Protein AF-A0A7S3B4N7-F1 (afdb_monomer_lite)

Sequence (308 aa):
APQHGPLVTQRASPYLRLAHEGPRATSALRRLFRPLLAPPCVPDPRRLRQVPYVTRGDGLMYVLDHHHTLAALELSGWEDVEVTFELVYEFDEGVLDTSNNDLFYGFLSGKGWTYLLDEQYQPISWRELPTGFDLRLYRNDLYRSMGGFCRKYGVLERGTTLEDRLFFEFRWGYLFWLNRNGPDSESENLWTDMRHYRTWCHMTSCLDEIIHNEFDVYKFKPNEVCAVAENFDIDEQVEFGKEVVRPCYRAACWALRDLCENYQAKQPVPLGKMSKLFPGTSVLPGRVLTAPPPKWQGKGSHTTEADV

pLDDT: mean 73.03, std 24.17, range [23.41, 96.56]

Structure (mmCIF, N/CA/C/O backbone):
data_AF-A0A7S3B4N7-F1
#
_entry.id   AF-A0A7S3B4N7-F1
#
loop_
_atom_site.group_PDB
_atom_site.id
_atom_site.type_symbol
_atom_site.label_atom_id
_atom_site.label_alt_id
_atom_site.label_comp_id
_atom_site.label_asym_id
_atom_site.label_entity_id
_atom_site.label_seq_id
_atom_site.pdbx_PDB_ins_code
_atom_site.Cartn_x
_atom_site.Cartn_y
_atom_site.Cartn_z
_atom_site.occupancy
_atom_site.B_iso_or_equiv
_atom_site.auth_seq_id
_atom_site.auth_comp_id
_atom_site.auth_asym_id
_atom_site.auth_atom_id
_atom_site.pdbx_PDB_model_num
ATOM 1 N N . ALA A 1 1 ? 6.401 -15.079 29.952 1.00 27.92 1 ALA A N 1
ATOM 2 C CA . ALA A 1 1 ? 5.704 -15.933 28.970 1.00 27.92 1 ALA A CA 1
ATOM 3 C C . ALA A 1 1 ? 4.568 -15.107 28.389 1.00 27.92 1 ALA A C 1
ATOM 5 O O . ALA A 1 1 ? 3.820 -14.569 29.199 1.00 27.92 1 ALA A O 1
ATOM 6 N N . PRO A 1 2 ? 4.474 -14.893 27.066 1.00 31.73 2 PRO A N 1
ATOM 7 C CA . PRO A 1 2 ? 3.365 -14.124 26.524 1.00 31.73 2 PRO A CA 1
ATOM 8 C C . PRO A 1 2 ? 2.101 -14.983 26.614 1.00 31.73 2 PRO A C 1
ATOM 10 O O . PRO A 1 2 ? 2.106 -16.152 26.231 1.00 31.73 2 PRO A O 1
ATOM 13 N N . GLN A 1 3 ? 1.056 -14.426 27.217 1.00 26.16 3 GLN A N 1
ATOM 14 C CA . GLN A 1 3 ? -0.256 -15.054 27.297 1.00 26.16 3 GLN A CA 1
ATOM 15 C C . GLN A 1 3 ? -0.944 -14.845 25.947 1.00 26.16 3 GLN A C 1
ATOM 17 O O . GLN A 1 3 ? -1.165 -13.711 25.536 1.00 26.16 3 GLN A O 1
ATOM 22 N N . HIS A 1 4 ? -1.219 -15.935 25.234 1.00 33.06 4 HIS A N 1
ATOM 23 C CA . HIS A 1 4 ? -2.024 -15.896 24.019 1.00 33.06 4 HIS A CA 1
ATOM 24 C C . HIS A 1 4 ? -3.466 -15.538 24.402 1.00 33.06 4 HIS A C 1
ATOM 26 O O . HIS A 1 4 ? -4.091 -16.258 25.182 1.00 33.06 4 HIS A O 1
ATOM 32 N N . GLY A 1 5 ? -3.960 -14.407 23.892 1.00 33.75 5 GLY A N 1
ATOM 33 C CA . GLY A 1 5 ? -5.354 -13.989 24.037 1.00 33.75 5 GLY A CA 1
ATOM 34 C C . GLY A 1 5 ? -6.325 -14.920 23.294 1.00 33.75 5 GLY A C 1
ATOM 35 O O . GLY A 1 5 ? -5.895 -15.762 22.499 1.00 33.75 5 GLY A O 1
ATOM 36 N N . PRO A 1 6 ? -7.638 -14.814 23.564 1.00 33.78 6 PRO A N 1
ATOM 37 C CA . PRO A 1 6 ? -8.639 -15.695 22.976 1.00 33.78 6 PRO A CA 1
ATOM 38 C C . PRO A 1 6 ? -8.765 -15.471 21.462 1.00 33.78 6 PRO A C 1
ATOM 40 O O . PRO A 1 6 ? -8.897 -14.345 20.991 1.00 33.78 6 PRO A O 1
ATOM 43 N N . LEU A 1 7 ? -8.762 -16.569 20.704 1.00 36.66 7 LEU A N 1
ATOM 44 C CA . LEU A 1 7 ? -9.080 -16.581 19.277 1.00 36.66 7 LEU A CA 1
ATOM 45 C C . LEU A 1 7 ? -10.580 -16.344 19.102 1.00 36.66 7 LEU A C 1
ATOM 47 O O . LEU A 1 7 ? -11.393 -17.172 19.518 1.00 36.66 7 LEU A O 1
ATOM 51 N N . VAL A 1 8 ? -10.950 -15.230 18.474 1.00 38.53 8 VAL A N 1
ATOM 52 C CA . VAL A 1 8 ? -12.343 -14.937 18.131 1.00 38.53 8 VAL A CA 1
ATOM 53 C C . VAL A 1 8 ? -12.572 -15.332 16.675 1.00 38.53 8 VAL A C 1
ATOM 55 O O . VAL A 1 8 ? -11.932 -14.816 15.761 1.00 38.53 8 VAL A O 1
ATOM 58 N N . THR A 1 9 ? -13.483 -16.280 16.462 1.00 35.06 9 THR A N 1
ATOM 59 C CA . THR A 1 9 ? -13.951 -16.673 15.126 1.00 35.06 9 THR A CA 1
ATOM 60 C C . THR A 1 9 ? -15.283 -15.972 14.890 1.00 35.06 9 THR A C 1
ATOM 62 O O . THR A 1 9 ? -16.249 -16.248 15.601 1.00 35.06 9 THR A O 1
ATOM 65 N N . GLN A 1 10 ? -15.343 -15.044 13.938 1.00 36.88 10 GLN A N 1
ATOM 66 C CA . GLN A 1 10 ? -16.600 -14.432 13.503 1.00 36.88 10 GLN A CA 1
ATOM 67 C C . GLN A 1 10 ? -16.935 -14.905 12.090 1.00 36.88 10 GLN A C 1
ATOM 69 O O . GLN A 1 10 ? -16.071 -14.956 11.219 1.00 36.88 10 GLN A O 1
ATOM 74 N N . ARG A 1 11 ? -18.207 -15.249 11.870 1.00 30.77 11 ARG A N 1
ATOM 75 C CA . ARG A 1 11 ? -18.776 -15.412 10.528 1.00 30.77 11 ARG A CA 1
ATOM 76 C C . ARG A 1 11 ? -19.128 -14.029 9.982 1.00 30.77 11 ARG A C 1
ATOM 78 O O . ARG A 1 11 ? -19.639 -13.205 10.740 1.00 30.77 11 ARG A O 1
ATOM 85 N N . ALA A 1 12 ? -18.870 -13.788 8.699 1.00 31.02 12 ALA A N 1
ATOM 86 C CA . ALA A 1 12 ? -19.293 -12.561 8.029 1.00 31.02 12 ALA A CA 1
ATOM 87 C C . ALA A 1 12 ? -20.828 -12.377 8.125 1.00 31.02 12 ALA A C 1
ATOM 89 O O . ALA A 1 12 ? -21.588 -13.343 8.199 1.00 31.02 12 ALA A O 1
ATOM 90 N N . SER A 1 13 ? -21.254 -11.117 8.237 1.00 31.09 13 SER A N 1
ATOM 91 C CA . SER A 1 13 ? -22.582 -10.658 8.683 1.00 31.09 13 SER A CA 1
ATOM 92 C C . SER A 1 13 ? -23.742 -10.967 7.699 1.00 31.09 13 SER A C 1
ATOM 94 O O . SER A 1 13 ? -23.499 -11.057 6.501 1.00 31.09 13 SER A O 1
ATOM 96 N N . PRO A 1 14 ? -25.017 -11.078 8.156 1.00 29.58 14 PRO A N 1
ATOM 97 C CA . PRO A 1 14 ? -26.134 -11.669 7.401 1.00 29.58 14 PRO A CA 1
ATOM 98 C C . PRO A 1 14 ? -27.085 -10.669 6.693 1.00 29.58 14 PRO A C 1
ATOM 100 O O . PRO A 1 14 ? -28.302 -10.882 6.673 1.00 29.58 14 PRO A O 1
ATOM 103 N N . TYR A 1 15 ? -26.596 -9.573 6.107 1.00 28.66 15 TYR A N 1
ATOM 104 C CA . TYR A 1 15 ? -27.468 -8.563 5.476 1.00 28.66 15 TYR A CA 1
ATOM 105 C C . TYR A 1 15 ? -27.639 -8.748 3.955 1.00 28.66 15 TYR A C 1
ATOM 107 O O . TYR A 1 15 ? -26.945 -8.109 3.180 1.00 28.66 15 TYR A O 1
ATOM 115 N N . LEU A 1 16 ? -28.599 -9.590 3.542 1.00 27.39 16 LEU A N 1
ATOM 116 C CA . LEU A 1 16 ? -29.816 -9.230 2.772 1.00 27.39 16 LEU A CA 1
ATOM 117 C C . LEU A 1 16 ? -30.489 -10.489 2.173 1.00 27.39 16 LEU A C 1
ATOM 119 O O . LEU A 1 16 ? -30.004 -11.100 1.227 1.00 27.39 16 LEU A O 1
ATOM 123 N N . ARG A 1 17 ? -31.679 -10.838 2.684 1.00 27.64 17 ARG A N 1
ATOM 124 C CA . ARG A 1 17 ? -32.665 -11.690 1.990 1.00 27.64 17 ARG A CA 1
ATOM 125 C C . ARG A 1 17 ? -33.714 -10.796 1.324 1.00 27.64 17 ARG A C 1
ATOM 127 O O . ARG A 1 17 ? -34.226 -9.911 2.001 1.00 27.64 17 ARG A O 1
ATOM 134 N N . LEU A 1 18 ? -34.138 -11.122 0.098 1.00 26.91 18 LEU A N 1
ATOM 135 C CA . LEU A 1 18 ? -35.476 -11.670 -0.218 1.00 26.91 18 LEU A CA 1
ATOM 136 C C . LEU A 1 18 ? -35.732 -11.739 -1.744 1.00 26.91 18 LEU A C 1
ATOM 138 O O . LEU A 1 18 ? -35.793 -10.726 -2.424 1.00 26.91 18 LEU A O 1
ATOM 142 N N . ALA A 1 19 ? -35.901 -12.981 -2.210 1.00 26.95 19 ALA A N 1
ATOM 143 C CA . ALA A 1 19 ? -36.757 -13.513 -3.281 1.00 26.95 19 ALA A CA 1
ATOM 144 C C . ALA A 1 19 ? -37.206 -12.639 -4.477 1.00 26.95 19 ALA A C 1
ATOM 146 O O . ALA A 1 19 ? -38.011 -11.726 -4.320 1.00 26.95 19 ALA A O 1
ATOM 147 N N . HIS A 1 20 ? -36.938 -13.140 -5.694 1.00 23.77 20 HIS A N 1
ATOM 148 C CA . HIS A 1 20 ? -38.026 -13.540 -6.599 1.00 23.77 20 HIS A CA 1
ATOM 149 C C . HIS A 1 20 ? -37.585 -14.612 -7.616 1.00 23.77 20 HIS A C 1
ATOM 151 O O . HIS A 1 20 ? -36.558 -14.489 -8.276 1.00 23.77 20 HIS A O 1
ATOM 157 N N . GLU A 1 21 ? -38.378 -15.682 -7.718 1.00 28.73 21 GLU A N 1
ATOM 158 C CA . GLU A 1 21 ? -38.237 -16.780 -8.681 1.00 28.73 21 GLU A CA 1
ATOM 159 C C . GLU A 1 21 ? -38.738 -16.385 -10.088 1.00 28.73 21 GLU A C 1
ATOM 161 O O . GLU A 1 21 ? -39.775 -15.733 -10.219 1.00 28.73 21 GLU A O 1
ATOM 166 N N . GLY A 1 22 ? -38.048 -16.859 -11.136 1.00 23.41 22 GLY A N 1
ATOM 167 C CA . GLY A 1 22 ? -38.463 -16.820 -12.549 1.00 23.41 22 GLY A CA 1
ATOM 168 C C . GLY A 1 22 ? -37.473 -17.582 -13.463 1.00 23.41 22 GLY A C 1
ATOM 169 O O . GLY A 1 22 ? -36.314 -17.715 -13.086 1.00 23.41 22 GLY A O 1
ATOM 170 N N . PRO A 1 23 ? -37.890 -18.185 -14.600 1.00 31.70 23 PRO A N 1
ATOM 171 C CA . PRO A 1 23 ? -37.451 -19.537 -14.970 1.00 31.70 23 PRO A CA 1
ATOM 172 C C . PRO A 1 23 ? -36.289 -19.679 -15.981 1.00 31.70 23 PRO A C 1
ATOM 174 O O . PRO A 1 23 ? -36.093 -18.883 -16.890 1.00 31.70 23 PRO A O 1
ATOM 177 N N . ARG A 1 24 ? -35.602 -20.822 -15.816 1.00 30.41 24 ARG A N 1
ATOM 178 C CA . ARG A 1 24 ? -34.691 -21.601 -16.691 1.00 30.41 24 ARG A CA 1
ATOM 179 C C . ARG A 1 24 ? -34.652 -21.272 -18.199 1.00 30.41 24 ARG A C 1
ATOM 181 O O . ARG A 1 24 ? -35.675 -21.381 -18.864 1.00 30.41 24 ARG A O 1
ATOM 188 N N . ALA A 1 25 ? -33.433 -21.208 -18.756 1.00 27.91 25 ALA A N 1
ATOM 189 C CA . ALA A 1 25 ? -32.793 -22.211 -19.649 1.00 27.91 25 ALA A CA 1
ATOM 190 C C . ALA A 1 25 ? -31.646 -21.537 -20.444 1.00 27.91 25 ALA A C 1
ATOM 192 O O . ALA A 1 25 ? -31.810 -20.432 -20.934 1.00 27.91 25 ALA A O 1
ATOM 193 N N . THR A 1 26 ? -30.449 -22.108 -20.608 1.00 27.92 26 THR A N 1
ATOM 194 C CA . THR A 1 26 ? -30.162 -23.344 -21.366 1.00 27.92 26 THR A CA 1
ATOM 195 C C . THR A 1 26 ? -28.753 -23.859 -20.989 1.00 27.92 26 THR A C 1
ATOM 197 O O . THR A 1 26 ? -27.729 -23.259 -21.278 1.00 27.92 26 THR A O 1
ATOM 200 N N . SER A 1 27 ? -28.600 -24.866 -20.128 1.00 36.22 27 SER A N 1
ATOM 201 C CA . SER A 1 27 ? -28.502 -26.310 -20.428 1.00 36.22 27 SER A CA 1
ATOM 202 C C . SER A 1 27 ? -27.432 -26.814 -21.424 1.00 36.22 27 SER A C 1
ATOM 204 O O . SER A 1 27 ? -27.420 -28.017 -21.673 1.00 36.22 27 SER A O 1
ATOM 206 N N . ALA A 1 28 ? -26.504 -25.995 -21.936 1.00 28.30 28 ALA A N 1
ATOM 207 C CA . ALA A 1 28 ? -25.470 -26.488 -22.872 1.00 28.30 28 ALA A CA 1
ATOM 208 C C . ALA A 1 28 ? -24.061 -26.696 -22.266 1.00 28.30 28 ALA A C 1
ATOM 210 O O . ALA A 1 28 ? -23.319 -27.548 -22.746 1.00 28.30 28 ALA A O 1
ATOM 211 N N . LEU A 1 29 ? -23.693 -26.012 -21.176 1.00 31.47 29 LEU A N 1
ATOM 212 C CA . LEU A 1 29 ? -22.304 -26.024 -20.668 1.00 31.47 29 LEU A CA 1
ATOM 213 C C . LEU A 1 29 ? -22.028 -26.991 -19.501 1.00 31.47 29 LEU A C 1
ATOM 215 O O . LEU A 1 29 ? -20.877 -27.302 -19.205 1.00 31.47 29 LEU A O 1
ATOM 219 N N . ARG A 1 30 ? -23.062 -27.573 -18.877 1.00 31.23 30 ARG A N 1
ATOM 220 C CA . ARG A 1 30 ? -22.900 -28.470 -17.710 1.00 31.23 30 ARG A CA 1
ATOM 221 C C . ARG A 1 30 ? -22.368 -29.878 -18.023 1.00 31.23 30 ARG A C 1
ATOM 223 O O . ARG A 1 30 ? -22.205 -30.671 -17.101 1.00 31.23 30 ARG A O 1
ATOM 230 N N . ARG A 1 31 ? -22.105 -30.226 -19.290 1.00 30.89 31 ARG A N 1
ATOM 231 C CA . ARG A 1 31 ? -21.620 -31.570 -19.681 1.00 30.89 31 ARG A CA 1
ATOM 232 C C . ARG A 1 31 ? -20.141 -31.654 -20.068 1.00 30.89 31 ARG A C 1
ATOM 234 O O . ARG A 1 31 ? -19.677 -32.767 -20.288 1.00 30.89 31 ARG A O 1
ATOM 241 N N . LEU A 1 32 ? -19.397 -30.545 -20.103 1.00 32.91 32 LEU A N 1
ATOM 242 C CA . LEU A 1 32 ? -17.984 -30.557 -20.520 1.00 32.91 32 LEU A CA 1
ATOM 243 C C . LEU A 1 32 ? -16.962 -30.462 -19.380 1.00 32.91 32 LEU A C 1
ATOM 245 O O . LEU A 1 32 ? -15.785 -30.709 -19.613 1.00 32.91 32 LEU A O 1
ATOM 249 N N . PHE A 1 33 ? -17.391 -30.226 -18.140 1.00 32.47 33 PHE A N 1
ATOM 250 C CA . PHE A 1 33 ? -16.485 -30.177 -16.993 1.00 32.47 33 PHE A CA 1
ATOM 251 C C . PHE A 1 33 ? -16.977 -31.092 -15.880 1.00 32.47 33 PHE A C 1
ATOM 253 O O . PHE A 1 33 ? -17.734 -30.702 -14.996 1.00 32.47 33 PHE A O 1
ATOM 260 N N . ARG A 1 34 ? -16.526 -32.345 -15.932 1.00 30.92 34 ARG A N 1
ATOM 261 C CA . ARG A 1 34 ? -16.462 -33.209 -14.756 1.00 30.92 34 ARG A CA 1
ATOM 262 C C . ARG A 1 34 ? -15.011 -33.168 -14.269 1.00 30.92 34 ARG A C 1
ATOM 264 O O . ARG A 1 34 ? -14.177 -33.815 -14.901 1.00 30.92 34 ARG A O 1
ATOM 271 N N . PRO A 1 35 ? -14.664 -32.432 -13.201 1.00 34.53 35 PRO A N 1
ATOM 272 C CA . PRO A 1 35 ? -13.358 -32.597 -12.593 1.00 34.53 35 PRO A CA 1
ATOM 273 C C . PRO A 1 35 ? -13.334 -33.946 -11.880 1.00 34.53 35 PRO A C 1
ATOM 275 O O . PRO A 1 35 ? -14.263 -34.311 -11.154 1.00 34.53 35 PRO A O 1
ATOM 278 N N . LEU A 1 36 ? -12.259 -34.690 -12.114 1.00 32.88 36 LEU A N 1
ATOM 279 C CA . LEU A 1 36 ? -11.810 -35.761 -11.239 1.00 32.88 36 LEU A CA 1
ATOM 280 C C . LEU A 1 36 ? -11.812 -35.231 -9.800 1.00 32.88 36 LEU A C 1
ATOM 282 O O . LEU A 1 36 ? -11.152 -34.238 -9.503 1.00 32.88 36 LEU A O 1
ATOM 286 N N . LEU A 1 37 ? -12.587 -35.882 -8.934 1.00 33.00 37 LEU A N 1
ATOM 287 C CA . LEU A 1 37 ? -12.605 -35.642 -7.497 1.00 33.00 37 LEU A CA 1
ATOM 288 C C . LEU A 1 37 ? -11.207 -35.933 -6.936 1.00 33.00 37 LEU A C 1
ATOM 290 O O . LEU A 1 37 ? -10.891 -37.072 -6.597 1.00 33.00 37 LEU A O 1
ATOM 294 N N . ALA A 1 38 ? -10.366 -34.907 -6.841 1.00 32.84 38 ALA A N 1
ATOM 295 C CA . ALA A 1 38 ? -9.361 -34.871 -5.794 1.00 32.84 38 ALA A CA 1
ATOM 296 C C . ALA A 1 38 ? -10.108 -34.668 -4.463 1.00 32.84 38 ALA A C 1
ATOM 298 O O . ALA A 1 38 ? -11.059 -33.880 -4.426 1.00 32.84 38 ALA A O 1
ATOM 299 N N . PRO A 1 39 ? -9.744 -35.375 -3.379 1.00 31.00 39 PRO A N 1
ATOM 300 C CA . PRO A 1 39 ? -10.330 -35.103 -2.073 1.00 31.00 39 PRO A CA 1
ATOM 301 C C . PRO A 1 39 ? -10.098 -33.626 -1.711 1.00 31.00 39 PRO A C 1
ATOM 303 O O . PRO A 1 39 ? -9.069 -33.070 -2.110 1.00 31.00 39 PRO A O 1
ATOM 306 N N . PRO A 1 40 ? -11.025 -32.981 -0.976 1.00 35.91 40 PRO A N 1
ATOM 307 C CA . PRO A 1 40 ? -10.825 -31.614 -0.526 1.00 35.91 40 PRO A CA 1
ATOM 308 C C . PRO A 1 40 ? -9.517 -31.577 0.258 1.00 35.91 40 PRO A C 1
ATOM 310 O O . PRO A 1 40 ? -9.357 -32.262 1.270 1.00 35.91 40 PRO A O 1
ATOM 313 N N . CYS A 1 41 ? -8.552 -30.820 -0.256 1.00 33.12 41 CYS A N 1
ATOM 314 C CA . CYS A 1 41 ? -7.373 -30.456 0.501 1.00 33.12 41 CYS A CA 1
ATOM 315 C C . CYS A 1 41 ? -7.891 -29.618 1.670 1.00 33.12 41 CYS A C 1
ATOM 317 O O . CYS A 1 41 ? -8.197 -28.445 1.487 1.00 33.12 41 CYS A O 1
ATOM 319 N N . VAL A 1 42 ? -8.092 -30.243 2.833 1.00 37.19 42 VAL A N 1
ATOM 320 C CA . VAL A 1 42 ? -8.367 -29.523 4.077 1.00 37.19 42 VAL A CA 1
ATOM 321 C C . VAL A 1 42 ? -7.156 -28.614 4.284 1.00 37.19 42 VAL A C 1
ATOM 323 O O . VAL A 1 42 ? -6.051 -29.141 4.456 1.00 37.19 42 VAL A O 1
ATOM 326 N N . PRO A 1 43 ? -7.298 -27.280 4.192 1.00 39.66 43 PRO A N 1
ATOM 327 C CA . PRO A 1 43 ? -6.175 -26.389 4.420 1.00 39.66 43 PRO A CA 1
ATOM 328 C C . PRO A 1 43 ? -5.665 -26.639 5.840 1.00 39.66 43 PRO A C 1
ATOM 330 O O . PRO A 1 43 ? -6.460 -26.648 6.777 1.00 39.66 43 PRO A O 1
ATOM 333 N N . ASP A 1 44 ? -4.362 -26.875 6.014 1.00 35.12 44 ASP A N 1
ATOM 334 C CA . ASP A 1 44 ? -3.757 -26.927 7.348 1.00 35.12 44 ASP A CA 1
ATOM 335 C C . ASP A 1 44 ? -4.071 -25.598 8.063 1.00 35.12 44 ASP A C 1
ATOM 337 O O . ASP A 1 44 ? -3.601 -24.546 7.607 1.00 35.12 44 ASP A O 1
ATOM 341 N N . PRO A 1 45 ? -4.845 -25.603 9.166 1.00 40.06 45 PRO A N 1
ATOM 342 C CA . PRO A 1 45 ? -5.249 -24.380 9.860 1.00 40.06 45 PRO A CA 1
ATOM 343 C C . PRO A 1 45 ? -4.054 -23.586 10.415 1.00 40.06 45 PRO A C 1
ATOM 345 O O . PRO A 1 45 ? -4.201 -22.433 10.805 1.00 40.06 45 PRO A O 1
ATOM 348 N N . ARG A 1 46 ? -2.837 -24.151 10.397 1.00 38.91 46 ARG A N 1
ATOM 349 C CA . ARG A 1 46 ? -1.594 -23.486 10.819 1.00 38.91 46 ARG A CA 1
ATOM 350 C C . ARG A 1 46 ? -0.978 -22.533 9.784 1.00 38.91 46 ARG A C 1
ATOM 352 O O . ARG A 1 46 ? 0.137 -22.059 10.003 1.00 38.91 46 ARG A O 1
ATOM 359 N N . ARG A 1 47 ? -1.643 -22.246 8.656 1.00 40.69 47 ARG A N 1
ATOM 360 C CA . ARG A 1 47 ? -1.081 -21.376 7.597 1.00 40.69 47 ARG A CA 1
ATOM 361 C C . ARG A 1 47 ? -1.983 -20.278 7.035 1.00 40.69 47 ARG A C 1
ATOM 363 O O . ARG A 1 47 ? -1.531 -19.564 6.137 1.00 40.69 47 ARG A O 1
ATOM 370 N N . LEU A 1 48 ? -3.184 -20.075 7.570 1.00 48.81 48 LEU A N 1
ATOM 371 C CA . LEU A 1 48 ? -3.892 -18.815 7.341 1.00 48.81 48 LEU A CA 1
ATOM 372 C C . LEU A 1 48 ? -3.277 -17.771 8.277 1.00 48.81 48 LEU A C 1
ATOM 374 O O . LEU A 1 48 ? -3.240 -17.963 9.490 1.00 48.81 48 LEU A O 1
ATOM 378 N N . ARG A 1 49 ? -2.703 -16.702 7.712 1.00 64.12 49 ARG A N 1
ATOM 379 C CA . ARG A 1 49 ? -2.231 -15.578 8.529 1.00 64.12 49 ARG A CA 1
ATOM 380 C C . ARG A 1 49 ? -3.462 -14.951 9.168 1.00 64.12 49 ARG A C 1
ATOM 382 O O . ARG A 1 49 ? -4.395 -14.601 8.449 1.00 64.12 49 ARG A O 1
ATOM 389 N N . GLN A 1 50 ? -3.469 -14.881 10.491 1.00 87.88 50 GLN A N 1
ATOM 390 C CA . GLN A 1 50 ? -4.542 -14.244 11.240 1.00 87.88 50 GLN A CA 1
ATOM 391 C C . GLN A 1 50 ? -4.558 -12.754 10.904 1.00 87.88 50 GLN A C 1
ATOM 393 O O . GLN A 1 50 ? -3.508 -12.163 10.649 1.00 87.88 50 GLN A O 1
ATOM 398 N N . VAL A 1 51 ? -5.749 -12.165 10.853 1.00 92.88 51 VAL A N 1
ATOM 399 C CA . VAL A 1 51 ? -5.924 -10.743 10.569 1.00 92.88 51 VAL A CA 1
ATOM 400 C C . VAL A 1 51 ? -5.670 -9.963 11.857 1.00 92.88 51 VAL A C 1
ATOM 402 O O . VAL A 1 51 ? -6.475 -10.070 12.786 1.00 92.88 51 VAL A O 1
ATOM 405 N N . PRO A 1 52 ? -4.573 -9.191 11.949 1.00 95.19 52 PRO A N 1
ATOM 406 C CA . PRO A 1 52 ? -4.269 -8.443 13.154 1.00 95.19 52 PRO A CA 1
ATOM 407 C C . PRO A 1 52 ? -5.224 -7.258 13.288 1.00 95.19 52 PRO A C 1
ATOM 409 O O . PRO A 1 52 ? -5.441 -6.513 12.327 1.00 95.19 52 PRO A O 1
ATOM 412 N N . TYR A 1 53 ? -5.752 -7.049 14.488 1.00 96.06 53 TYR A N 1
ATOM 413 C CA . TYR A 1 53 ? -6.587 -5.896 14.803 1.00 96.06 53 TYR A CA 1
ATOM 414 C C . TYR A 1 53 ? -6.294 -5.341 16.198 1.00 96.06 53 TYR A C 1
ATOM 416 O O . TYR A 1 53 ? -5.713 -6.010 17.054 1.00 96.06 53 TYR A O 1
ATOM 424 N N . VAL A 1 54 ? -6.726 -4.105 16.429 1.00 95.44 54 VAL A N 1
ATOM 425 C CA . VAL A 1 54 ? -6.791 -3.489 17.759 1.00 95.44 54 VAL A CA 1
ATOM 426 C C . VAL A 1 54 ? -8.226 -3.101 18.086 1.00 95.44 54 VAL A C 1
ATOM 428 O O . VAL A 1 54 ? -9.055 -2.944 17.189 1.00 95.44 54 VAL A O 1
ATOM 431 N N . THR A 1 55 ? -8.538 -2.942 19.366 1.00 93.38 55 THR A N 1
ATOM 432 C CA . THR A 1 55 ? -9.855 -2.471 19.819 1.00 93.38 55 THR A CA 1
ATOM 433 C C . THR A 1 55 ? -9.710 -1.523 20.997 1.00 93.38 55 THR A C 1
ATOM 435 O O . THR A 1 55 ? -8.720 -1.582 21.722 1.00 93.38 55 THR A O 1
ATOM 438 N N . ARG A 1 56 ? -10.696 -0.649 21.187 1.00 91.31 56 ARG A N 1
ATOM 439 C CA . ARG A 1 56 ? -10.750 0.314 22.295 1.00 91.31 56 ARG A CA 1
ATOM 440 C C . ARG A 1 56 ? -12.005 0.169 23.156 1.00 91.31 56 ARG A C 1
ATOM 442 O O . ARG A 1 56 ? -12.450 1.142 23.747 1.00 91.31 56 ARG A O 1
ATOM 449 N N . GLY A 1 57 ? -12.611 -1.019 23.159 1.00 85.38 57 GLY A N 1
ATOM 450 C CA . GLY A 1 57 ? -13.797 -1.315 23.970 1.00 85.38 57 GLY A CA 1
ATOM 451 C C . GLY A 1 57 ? -15.126 -0.813 23.392 1.00 85.38 57 GLY A C 1
ATOM 452 O O . GLY A 1 57 ? -16.175 -1.080 23.967 1.00 85.38 57 GLY A O 1
ATOM 453 N N . ASP A 1 58 ? -15.123 -0.166 22.224 1.00 88.50 58 ASP A N 1
ATOM 454 C CA . ASP A 1 58 ? -16.330 0.333 21.543 1.00 88.50 58 ASP A CA 1
ATOM 455 C C . ASP A 1 58 ? -17.047 -0.726 20.685 1.00 88.50 58 ASP A C 1
ATOM 457 O O . ASP A 1 58 ? -17.980 -0.419 19.944 1.00 88.50 58 ASP A O 1
ATOM 461 N N . GLY A 1 59 ? -16.612 -1.985 20.774 1.00 88.44 59 GLY A N 1
ATOM 462 C CA . GLY A 1 59 ? -17.149 -3.094 19.987 1.00 88.44 59 GLY A CA 1
ATOM 463 C C . GLY A 1 59 ? -16.681 -3.116 18.529 1.00 88.44 59 GLY A C 1
ATOM 464 O O . GLY A 1 59 ? -17.127 -3.982 17.776 1.00 88.44 59 GLY A O 1
ATOM 465 N N . LEU A 1 60 ? -15.780 -2.212 18.124 1.00 91.62 60 LEU A N 1
ATOM 466 C CA . LEU A 1 60 ? -15.200 -2.189 16.783 1.00 91.62 60 LEU A CA 1
ATOM 467 C C . LEU A 1 60 ? -13.824 -2.867 16.746 1.00 91.62 60 LEU A C 1
ATOM 469 O O . LEU A 1 60 ? -13.058 -2.866 17.718 1.00 91.62 60 LEU A O 1
ATOM 473 N N . MET A 1 61 ? -13.511 -3.442 15.583 1.00 94.06 61 MET A N 1
ATOM 474 C CA . MET A 1 61 ? -12.205 -4.019 15.265 1.00 94.06 61 MET A CA 1
ATOM 475 C C . MET A 1 61 ? -11.486 -3.125 14.256 1.00 94.06 61 MET A C 1
ATOM 477 O O . MET A 1 61 ? -11.936 -2.963 13.123 1.00 94.06 61 MET A O 1
ATOM 481 N N . TYR A 1 62 ? -10.347 -2.572 14.657 1.00 95.31 62 TYR A N 1
ATOM 482 C CA . TYR A 1 62 ? -9.502 -1.735 13.811 1.00 95.31 62 TYR A CA 1
ATOM 483 C C . TYR A 1 62 ? -8.397 -2.595 13.206 1.00 95.31 62 TYR A C 1
ATOM 485 O O . TYR A 1 62 ? -7.418 -2.928 13.875 1.00 95.31 62 TYR A O 1
ATOM 493 N N . VAL A 1 63 ? -8.584 -3.001 11.952 1.00 95.75 63 VAL A N 1
ATOM 494 C CA . VAL A 1 63 ? -7.676 -3.916 11.250 1.00 95.75 63 VAL A CA 1
ATOM 495 C C . VAL A 1 63 ? -6.363 -3.222 10.883 1.00 95.75 63 VAL A C 1
ATOM 497 O O . VAL A 1 63 ? -6.358 -2.088 10.412 1.00 95.75 63 VAL A O 1
ATOM 500 N N . LEU A 1 64 ? -5.241 -3.912 11.110 1.00 94.25 64 LEU A N 1
ATOM 501 C CA . LEU A 1 64 ? -3.893 -3.374 10.890 1.00 94.25 64 LEU A CA 1
ATOM 502 C C . LEU A 1 64 ? -3.253 -3.838 9.572 1.00 94.25 64 LEU A C 1
ATOM 504 O O . LEU A 1 64 ? -2.450 -3.118 8.983 1.00 94.25 64 LEU A O 1
ATOM 508 N N . ASP A 1 65 ? -3.581 -5.042 9.099 1.00 92.75 65 ASP A N 1
ATOM 509 C CA . ASP A 1 65 ? -3.018 -5.637 7.878 1.00 92.75 65 ASP A CA 1
ATOM 510 C C . ASP A 1 65 ? -4.079 -6.493 7.162 1.00 92.75 65 ASP A C 1
ATOM 512 O O . ASP A 1 65 ? -5.167 -6.717 7.678 1.00 92.75 65 ASP A O 1
ATOM 516 N N . HIS A 1 66 ? -3.764 -6.991 5.966 1.00 92.38 66 HIS A N 1
ATOM 517 C CA . HIS A 1 66 ? -4.623 -7.852 5.143 1.00 92.38 66 HIS A CA 1
ATOM 518 C C . HIS A 1 66 ? -5.830 -7.177 4.471 1.00 92.38 66 HIS A C 1
ATOM 520 O O . HIS A 1 66 ? -6.676 -7.873 3.914 1.00 92.38 66 HIS A O 1
ATOM 526 N N . HIS A 1 67 ? -5.848 -5.844 4.373 1.00 92.81 67 HIS A N 1
ATOM 527 C CA . HIS A 1 67 ? -6.892 -5.071 3.679 1.00 92.81 67 HIS A CA 1
ATOM 528 C C . HIS A 1 67 ? -7.217 -5.585 2.263 1.00 92.81 67 HIS A C 1
ATOM 530 O O . HIS A 1 67 ? -8.378 -5.807 1.950 1.00 92.81 67 HIS A O 1
ATOM 536 N N . HIS A 1 68 ? -6.208 -5.868 1.424 1.00 90.62 68 HIS A N 1
ATOM 537 C CA . HIS A 1 68 ? -6.442 -6.421 0.078 1.00 90.62 68 HIS A CA 1
ATOM 538 C C . HIS A 1 68 ? -7.117 -7.798 0.101 1.00 90.62 68 HIS A C 1
ATOM 540 O O . HIS A 1 68 ? -7.895 -8.114 -0.790 1.00 90.62 68 HIS A O 1
ATOM 546 N N . THR A 1 69 ? -6.785 -8.637 1.086 1.00 89.69 69 THR A N 1
ATOM 547 C CA . THR A 1 69 ? -7.367 -9.978 1.210 1.00 89.69 69 THR A CA 1
ATOM 548 C C . THR A 1 69 ? -8.814 -9.882 1.664 1.00 89.69 69 THR A C 1
ATOM 550 O O . THR A 1 69 ? -9.667 -10.523 1.066 1.00 89.69 69 THR A O 1
ATOM 553 N N . LEU A 1 70 ? -9.095 -9.050 2.666 1.00 90.81 70 LEU A N 1
ATOM 554 C CA . LEU A 1 70 ? -10.452 -8.835 3.164 1.00 90.81 70 LEU A CA 1
ATOM 555 C C . LEU A 1 70 ? -11.347 -8.204 2.099 1.00 90.81 70 LEU A C 1
ATOM 557 O O . LEU A 1 70 ? -12.451 -8.680 1.879 1.00 90.81 70 LEU A O 1
ATOM 561 N N . ALA A 1 71 ? -10.840 -7.209 1.372 1.00 88.00 71 ALA A N 1
ATOM 562 C CA . ALA A 1 71 ? -11.599 -6.573 0.306 1.00 88.00 71 ALA A CA 1
ATOM 563 C C . ALA A 1 71 ? -11.848 -7.506 -0.891 1.00 88.00 71 ALA A C 1
ATOM 565 O O . ALA A 1 71 ? -12.906 -7.458 -1.509 1.00 88.00 71 ALA A O 1
ATOM 566 N N . ALA A 1 72 ? -10.906 -8.406 -1.195 1.00 84.75 72 ALA A N 1
ATOM 567 C CA . ALA A 1 72 ? -11.113 -9.439 -2.207 1.00 84.75 72 ALA A CA 1
ATOM 568 C C . ALA A 1 72 ? -12.139 -10.500 -1.773 1.00 84.75 72 ALA A C 1
ATOM 570 O O . ALA A 1 72 ? -12.887 -10.979 -2.619 1.00 84.75 72 ALA A O 1
ATOM 571 N N . LEU A 1 73 ? -12.175 -10.862 -0.485 1.00 85.19 73 LEU A N 1
ATOM 572 C CA . LEU A 1 73 ? -13.179 -11.782 0.064 1.00 85.19 73 LEU A CA 1
ATOM 573 C C . LEU A 1 73 ? -14.579 -11.158 0.061 1.00 85.19 73 LEU A C 1
ATOM 575 O O . LEU A 1 73 ? -15.535 -11.815 -0.333 1.00 85.19 73 LEU A O 1
ATOM 579 N N . GLU A 1 74 ? -14.686 -9.883 0.442 1.00 83.31 74 GLU A N 1
ATOM 580 C CA . GLU A 1 74 ? -15.940 -9.127 0.359 1.00 83.31 74 GLU A CA 1
ATOM 581 C C . GLU A 1 74 ? -16.444 -9.081 -1.093 1.00 83.31 74 GLU A C 1
ATOM 583 O O . GLU A 1 74 ? -17.605 -9.375 -1.367 1.00 83.31 74 GLU A O 1
ATOM 588 N N . LEU A 1 75 ? -15.548 -8.789 -2.047 1.00 81.00 75 LEU A N 1
ATOM 589 C CA . LEU A 1 75 ? -15.881 -8.753 -3.472 1.00 81.00 75 LEU A CA 1
ATOM 590 C C . LEU A 1 75 ? -16.295 -10.122 -4.021 1.00 81.00 75 LEU A C 1
ATOM 592 O O . LEU A 1 75 ? -17.147 -10.188 -4.905 1.00 81.00 75 LEU A O 1
ATOM 596 N N . SER A 1 76 ? -15.685 -11.213 -3.547 1.00 75.56 76 SER A N 1
ATOM 597 C CA . SER A 1 76 ? -15.939 -12.538 -4.114 1.00 75.56 76 SER A CA 1
ATOM 598 C C . SER A 1 76 ? -17.329 -13.085 -3.783 1.00 75.56 76 SER A C 1
ATOM 600 O O . SER A 1 76 ? -17.723 -14.106 -4.348 1.00 75.56 76 SER A O 1
ATOM 602 N N . GLY A 1 77 ? -18.054 -12.456 -2.849 1.00 72.69 77 GLY A N 1
ATOM 603 C CA . GLY A 1 77 ? -19.350 -12.937 -2.369 1.00 72.69 77 GLY A CA 1
ATOM 604 C C . GLY A 1 77 ? -19.269 -14.321 -1.716 1.00 72.69 77 GLY A C 1
ATOM 605 O O . GLY A 1 77 ? -20.267 -15.036 -1.649 1.00 72.69 77 GLY A O 1
ATOM 606 N N . TRP A 1 78 ? -18.074 -14.740 -1.284 1.00 74.62 78 TRP A N 1
ATOM 607 C CA . TRP A 1 78 ? -17.878 -16.035 -0.639 1.00 74.62 78 TRP A CA 1
ATOM 608 C C . TRP A 1 78 ? -18.300 -15.937 0.825 1.00 74.62 78 TRP A C 1
ATOM 610 O O . TRP A 1 78 ? -17.574 -15.409 1.664 1.00 74.62 78 TRP A O 1
ATOM 620 N N . GLU A 1 79 ? -19.482 -16.461 1.134 1.00 69.50 79 GLU A N 1
ATOM 621 C CA . GLU A 1 79 ? -20.041 -16.459 2.492 1.00 69.50 79 GLU A CA 1
ATOM 622 C C . GLU A 1 79 ? -19.491 -17.595 3.378 1.00 69.50 79 GLU A C 1
ATOM 624 O O . GLU A 1 79 ? -19.725 -17.619 4.587 1.00 69.50 79 GLU A O 1
ATOM 629 N N . ASP A 1 80 ? -18.763 -18.553 2.797 1.00 76.56 80 ASP A N 1
ATOM 630 C CA . ASP A 1 80 ? -18.301 -19.787 3.443 1.00 76.56 80 ASP A CA 1
ATOM 631 C C . ASP A 1 80 ? -16.808 -19.784 3.819 1.00 76.56 80 ASP A C 1
ATOM 633 O O . ASP A 1 80 ? -16.244 -20.828 4.156 1.00 76.56 80 ASP A O 1
ATOM 637 N N . VAL A 1 81 ? -16.165 -18.612 3.821 1.00 80.44 81 VAL A N 1
ATOM 638 C CA . VAL A 1 81 ? -14.767 -18.458 4.246 1.00 80.44 81 VAL A CA 1
ATOM 639 C C . VAL A 1 81 ? -14.687 -18.015 5.703 1.00 80.44 81 VAL A C 1
ATOM 641 O O . VAL A 1 81 ? -15.125 -16.928 6.075 1.00 80.44 81 VAL A O 1
ATOM 644 N N . GLU A 1 82 ? -14.056 -18.838 6.537 1.00 83.44 82 GLU A N 1
ATOM 645 C CA . GLU A 1 82 ? -13.723 -18.457 7.909 1.00 83.44 82 GLU A CA 1
ATOM 646 C C . GLU A 1 82 ? -12.454 -17.595 7.938 1.00 83.44 82 GLU A C 1
ATOM 648 O O . GLU A 1 82 ? -11.387 -18.002 7.472 1.00 83.44 82 GLU A O 1
ATOM 653 N N . VAL A 1 83 ? -12.565 -16.401 8.527 1.00 85.62 83 VAL A N 1
ATOM 654 C CA . VAL A 1 83 ? -11.440 -15.492 8.767 1.00 85.62 83 VAL A CA 1
ATOM 655 C C . VAL A 1 83 ? -11.156 -15.449 10.264 1.00 85.62 83 VAL A C 1
ATOM 657 O O . VAL A 1 83 ? -12.038 -15.178 11.078 1.00 85.62 83 VAL A O 1
ATOM 660 N N . THR A 1 84 ? -9.910 -15.721 10.643 1.00 91.12 84 THR A N 1
ATOM 661 C CA . THR A 1 84 ? -9.463 -15.631 12.037 1.00 91.12 84 THR A CA 1
ATOM 662 C C . THR A 1 84 ? -8.830 -14.273 12.298 1.00 91.12 84 THR A C 1
ATOM 664 O O . THR A 1 84 ? -7.916 -13.871 11.577 1.00 91.12 84 THR A O 1
ATOM 667 N N . PHE A 1 85 ? -9.275 -13.606 13.359 1.00 92.25 85 PHE A N 1
ATOM 668 C CA . PHE A 1 85 ? -8.731 -12.330 13.808 1.00 92.25 85 PHE A CA 1
ATOM 669 C C . PHE A 1 85 ? -7.820 -12.524 15.027 1.00 92.25 85 PHE A C 1
ATOM 671 O O . PHE A 1 85 ? -8.108 -13.336 15.907 1.00 92.25 85 PHE A O 1
ATOM 678 N N . GLU A 1 86 ? -6.722 -11.773 15.072 1.00 94.38 86 GLU A N 1
ATOM 679 C CA . GLU A 1 86 ? -5.754 -11.759 16.171 1.00 94.38 86 GLU A CA 1
ATOM 680 C C . GLU A 1 86 ? -5.759 -10.385 16.843 1.00 94.38 86 GLU A C 1
ATOM 682 O O . GLU A 1 86 ? -5.429 -9.374 16.217 1.00 94.38 86 GLU A O 1
ATOM 687 N N . LEU A 1 87 ? -6.125 -10.349 18.125 1.00 93.69 87 LEU A N 1
ATOM 688 C CA . LEU A 1 87 ? -6.059 -9.132 18.925 1.00 93.69 87 LEU A CA 1
ATOM 689 C C . LEU A 1 87 ? -4.595 -8.800 19.224 1.00 93.69 87 LEU A C 1
ATOM 691 O O . LEU A 1 87 ? -3.940 -9.486 20.007 1.00 93.69 87 LEU A O 1
ATOM 695 N N . VAL A 1 88 ? -4.098 -7.725 18.620 1.00 94.12 88 VAL A N 1
ATOM 696 C CA . VAL A 1 88 ? -2.737 -7.219 18.840 1.00 94.12 88 VAL A CA 1
ATOM 697 C C . VAL A 1 88 ? -2.669 -6.373 20.104 1.00 94.12 88 VAL A C 1
ATOM 699 O O . VAL A 1 88 ? -1.700 -6.452 20.860 1.00 94.12 88 VAL A O 1
ATOM 702 N N . TYR A 1 89 ? -3.677 -5.527 20.313 1.00 92.00 89 TYR A N 1
ATOM 703 C CA . TYR A 1 89 ? -3.711 -4.598 21.433 1.00 92.00 89 TYR A CA 1
ATOM 704 C C . TYR A 1 89 ? -5.145 -4.184 21.766 1.00 92.00 89 TYR A C 1
ATOM 706 O O . TYR A 1 89 ? -5.922 -3.829 20.876 1.00 92.00 89 TYR A O 1
ATOM 714 N N . GLU A 1 90 ? -5.469 -4.193 23.054 1.00 91.31 90 GLU A N 1
ATOM 715 C CA . GLU A 1 90 ? -6.708 -3.650 23.604 1.00 91.31 90 GLU A CA 1
ATOM 716 C C . GLU A 1 90 ? -6.377 -2.371 24.369 1.00 91.31 90 GLU A C 1
ATOM 718 O O . GLU A 1 90 ? -5.525 -2.364 25.261 1.00 91.31 90 GLU A O 1
ATOM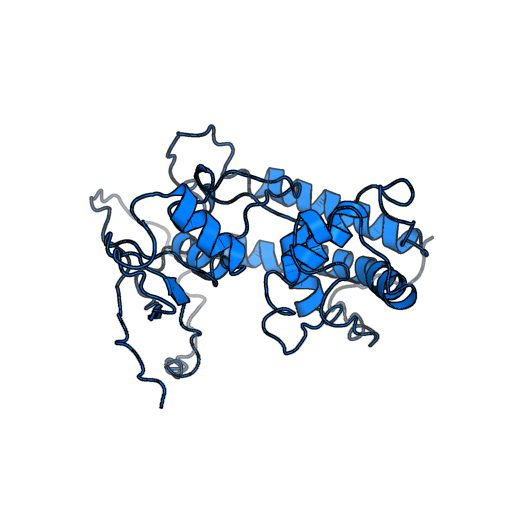 723 N N . PHE A 1 91 ? -7.008 -1.269 23.976 1.00 87.75 91 PHE A N 1
ATOM 724 C CA . PHE A 1 91 ? -6.844 0.001 24.658 1.00 87.75 91 PHE A CA 1
ATOM 725 C C . PHE A 1 91 ? -7.771 0.069 25.867 1.00 87.75 91 PHE A C 1
ATOM 727 O O . PHE A 1 91 ? -8.987 -0.011 25.722 1.00 87.75 91 PHE A O 1
ATOM 734 N N . ASP A 1 92 ? -7.174 0.276 27.037 1.00 77.75 92 ASP A N 1
ATOM 735 C CA . ASP A 1 92 ? -7.878 0.614 28.270 1.00 77.75 92 ASP A CA 1
ATOM 736 C C . ASP A 1 92 ? -8.123 2.134 28.323 1.00 77.75 92 ASP A C 1
ATOM 738 O O . ASP A 1 92 ? -7.194 2.928 28.117 1.00 77.75 92 ASP A O 1
ATOM 742 N N . GLU A 1 93 ? -9.362 2.530 28.625 1.00 66.06 93 GLU A N 1
ATOM 743 C CA . GLU A 1 93 ? -9.791 3.924 28.812 1.00 66.06 93 GLU A CA 1
ATOM 744 C C . GLU A 1 93 ? -8.962 4.660 29.885 1.00 66.06 93 GLU A C 1
ATOM 746 O O . GLU A 1 93 ? -8.870 5.888 29.870 1.00 66.06 93 GLU A O 1
ATOM 751 N N . GLY A 1 94 ? -8.311 3.933 30.803 1.00 66.25 94 GLY A N 1
ATOM 752 C CA . GLY A 1 94 ? -7.483 4.514 31.863 1.00 66.25 94 GLY A CA 1
ATOM 753 C C . GLY A 1 94 ? -6.110 5.053 31.430 1.00 66.25 94 GLY A C 1
ATOM 754 O O . GLY A 1 94 ? -5.483 5.779 32.203 1.00 66.25 94 GLY A O 1
ATOM 755 N N . VAL A 1 95 ? -5.610 4.708 30.234 1.00 67.75 95 VAL A N 1
ATOM 756 C CA . VAL A 1 95 ? -4.230 5.037 29.793 1.00 67.75 95 VAL A CA 1
ATOM 757 C C . VAL A 1 95 ? -4.196 6.098 28.695 1.00 67.75 95 VAL A C 1
ATOM 759 O O . VAL A 1 95 ? -3.307 6.951 28.664 1.00 67.75 95 VAL A O 1
ATOM 762 N N . LEU A 1 96 ? -5.156 6.046 27.783 1.00 72.88 96 LEU A N 1
ATOM 763 C CA . LEU A 1 96 ? -5.343 6.999 26.702 1.00 72.88 96 LEU A CA 1
ATOM 764 C C . LEU A 1 96 ? -6.839 7.281 26.652 1.00 72.88 96 LEU A C 1
ATOM 766 O O . LEU A 1 96 ? -7.616 6.331 26.668 1.00 72.88 96 LEU A O 1
ATOM 770 N N . ASP A 1 97 ? -7.237 8.551 26.560 1.00 80.19 97 ASP A N 1
ATOM 771 C CA . ASP A 1 97 ? -8.629 8.897 26.267 1.00 80.19 97 ASP A CA 1
ATOM 772 C C . ASP A 1 97 ? -8.952 8.449 24.835 1.00 80.19 97 ASP A C 1
ATOM 774 O O . ASP A 1 97 ? -8.833 9.200 23.866 1.00 80.19 97 ASP A O 1
ATOM 778 N N . THR A 1 98 ? -9.283 7.170 24.695 1.00 78.75 98 THR A N 1
ATOM 779 C CA . THR A 1 98 ? -9.593 6.520 23.425 1.00 78.75 98 THR A CA 1
ATOM 780 C C . THR A 1 98 ? -10.972 6.900 22.916 1.00 78.75 98 THR A C 1
ATOM 782 O O . THR A 1 98 ? -11.239 6.692 21.731 1.00 78.75 98 THR A O 1
ATOM 785 N N . SER A 1 99 ? -11.811 7.522 23.754 1.00 81.75 99 SER A N 1
ATOM 786 C CA . SER A 1 99 ? -13.046 8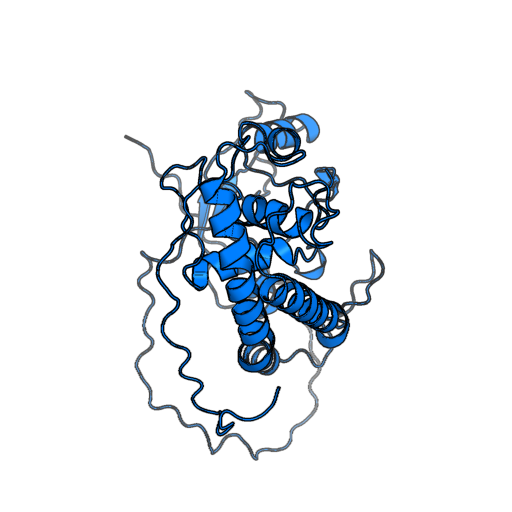.178 23.320 1.00 81.75 99 SER A CA 1
ATOM 787 C C . SER A 1 99 ? -12.747 9.381 22.416 1.00 81.75 99 SER A C 1
ATOM 789 O O . SER A 1 99 ? -13.503 9.686 21.488 1.00 81.75 99 SER A O 1
ATOM 791 N N . ASN A 1 100 ? -11.581 10.007 22.600 1.00 89.44 100 ASN A N 1
ATOM 792 C CA . ASN A 1 100 ? -11.071 11.024 21.702 1.00 89.44 100 ASN A CA 1
ATOM 793 C C . ASN A 1 100 ? -10.409 10.384 20.470 1.00 89.44 100 ASN A C 1
ATOM 795 O O . ASN A 1 100 ? -9.270 9.913 20.506 1.00 89.44 100 ASN A O 1
ATOM 799 N N . ASN A 1 101 ? -11.119 10.422 19.339 1.00 91.19 101 ASN A N 1
ATOM 800 C CA . ASN A 1 101 ? -10.630 9.886 18.067 1.00 91.19 101 ASN A CA 1
ATOM 801 C C . ASN A 1 101 ? -9.274 10.479 17.645 1.00 91.19 101 ASN A C 1
ATOM 803 O O . ASN A 1 101 ? -8.428 9.740 17.149 1.00 91.19 101 ASN A O 1
ATOM 807 N N . ASP A 1 102 ? -9.028 11.776 17.852 1.00 91.50 102 ASP A N 1
ATOM 808 C CA . ASP A 1 102 ? -7.763 12.393 17.432 1.00 91.50 102 ASP A CA 1
ATOM 809 C C . ASP A 1 102 ? -6.574 11.830 18.234 1.00 91.50 102 ASP A C 1
ATOM 811 O O . ASP A 1 102 ? -5.512 11.568 17.665 1.00 91.50 102 ASP A O 1
ATOM 815 N N . LEU A 1 103 ? -6.762 11.560 19.533 1.00 90.69 103 LEU A N 1
ATOM 816 C CA . LEU A 1 103 ? -5.748 10.907 20.370 1.00 90.69 103 LEU A CA 1
ATOM 817 C C . LEU A 1 103 ? -5.562 9.435 20.000 1.00 90.69 103 LEU A C 1
ATOM 819 O O . LEU A 1 103 ? -4.426 8.973 19.867 1.00 90.69 103 LEU A O 1
ATOM 823 N N . PHE A 1 104 ? -6.662 8.712 19.788 1.00 92.44 104 PHE A N 1
ATOM 824 C CA . PHE A 1 104 ? -6.636 7.310 19.383 1.00 92.44 104 PHE A CA 1
ATOM 825 C C . PHE A 1 104 ? -5.890 7.117 18.053 1.00 92.44 104 PHE A C 1
ATOM 827 O O . PHE A 1 104 ? -4.881 6.412 18.003 1.00 92.44 104 PHE A O 1
ATOM 834 N N . TYR A 1 105 ? -6.307 7.804 16.986 1.00 92.81 105 TYR A N 1
ATOM 835 C CA . TYR A 1 105 ? -5.651 7.706 15.678 1.00 92.81 105 TYR A CA 1
ATOM 836 C C . TYR A 1 105 ? -4.241 8.309 15.676 1.00 92.81 105 TYR A C 1
ATOM 838 O O . TYR A 1 105 ? -3.374 7.816 14.950 1.00 92.81 105 TYR A O 1
ATOM 846 N N . GLY A 1 106 ? -3.978 9.321 16.510 1.00 91.06 106 GLY A N 1
ATOM 847 C CA . GLY A 1 106 ? -2.632 9.844 16.742 1.00 91.06 106 GLY A CA 1
ATOM 848 C C . GLY A 1 106 ? -1.691 8.781 17.315 1.00 91.06 106 GLY A C 1
ATOM 849 O O . GLY A 1 106 ? -0.567 8.628 16.833 1.00 91.06 106 GLY A O 1
ATOM 850 N N . PHE A 1 107 ? -2.164 7.985 18.278 1.00 91.25 107 PHE A N 1
ATOM 851 C CA . PHE A 1 107 ? -1.408 6.856 18.820 1.00 91.25 107 PHE A CA 1
ATOM 852 C C . PHE A 1 107 ? -1.164 5.773 17.764 1.00 91.25 107 PHE A C 1
ATOM 854 O O . PHE A 1 107 ? -0.026 5.323 17.610 1.00 91.25 107 PHE A O 1
ATOM 861 N N . LEU A 1 108 ? -2.200 5.374 17.011 1.00 92.75 108 LEU A N 1
ATOM 862 C CA . LEU A 1 108 ? -2.051 4.374 15.946 1.00 92.75 108 LEU A CA 1
ATOM 863 C C . LEU A 1 108 ? -1.017 4.825 14.903 1.00 92.75 108 LEU A C 1
ATOM 865 O O . LEU A 1 108 ? -0.126 4.059 14.537 1.00 92.75 108 LEU A O 1
ATOM 869 N N . SER A 1 109 ? -1.084 6.090 14.485 1.00 89.94 109 SER A N 1
ATOM 870 C CA . SER A 1 109 ? -0.126 6.684 13.547 1.00 89.94 109 SER A CA 1
ATOM 871 C C . SER A 1 109 ? 1.296 6.686 14.111 1.00 89.94 109 SER A C 1
ATOM 873 O O . SER A 1 109 ? 2.228 6.237 13.445 1.00 89.94 109 SER A O 1
ATOM 875 N N . GLY A 1 110 ? 1.468 7.066 15.382 1.00 87.12 110 GLY A N 1
ATOM 876 C CA . GLY A 1 110 ? 2.765 7.034 16.067 1.00 87.12 110 GLY A CA 1
ATOM 877 C C . GLY A 1 110 ? 3.380 5.633 16.187 1.00 87.12 110 GLY A C 1
ATOM 878 O O . GLY A 1 110 ? 4.602 5.503 16.254 1.00 87.12 110 GLY A O 1
ATOM 879 N N . LYS A 1 111 ? 2.558 4.576 16.177 1.00 88.00 111 LYS A N 1
ATOM 880 C CA . LYS A 1 111 ? 3.001 3.171 16.133 1.00 88.00 111 LYS A CA 1
ATOM 881 C C . LYS A 1 111 ? 3.229 2.636 14.716 1.00 88.00 111 LYS A C 1
ATOM 883 O O . LYS A 1 111 ? 3.677 1.501 14.572 1.00 88.00 111 LYS A O 1
ATOM 888 N N . GLY A 1 112 ? 2.927 3.419 13.680 1.00 88.50 112 GLY A N 1
ATOM 889 C CA . GLY A 1 112 ? 2.941 2.954 12.293 1.00 88.50 112 GLY A CA 1
ATOM 890 C C . GLY A 1 112 ? 1.830 1.945 11.994 1.00 88.50 112 GLY A C 1
ATOM 891 O O . GLY A 1 112 ? 1.999 1.087 11.134 1.00 88.50 112 GLY A O 1
ATOM 892 N N . TRP A 1 113 ? 0.716 2.012 12.724 1.00 92.69 113 TRP A N 1
ATOM 893 C CA . TRP A 1 113 ? -0.450 1.137 12.560 1.00 92.69 113 TRP A CA 1
ATOM 894 C C . TRP A 1 113 ? -1.511 1.717 11.622 1.00 92.69 113 TRP A C 1
ATOM 896 O O . TRP A 1 113 ? -2.447 1.016 11.256 1.00 92.69 113 TRP A O 1
ATOM 906 N N . THR A 1 114 ? -1.363 2.974 11.199 1.00 93.06 114 THR A N 1
ATOM 907 C CA . THR A 1 114 ? -2.220 3.606 10.190 1.00 93.06 114 THR A CA 1
ATOM 908 C C . THR A 1 114 ? -1.398 4.142 9.026 1.00 93.06 114 THR A C 1
ATOM 910 O O . THR A 1 114 ? -0.274 4.615 9.194 1.00 93.06 114 THR A O 1
ATOM 913 N N . TYR A 1 115 ? -1.987 4.078 7.833 1.00 93.19 115 TYR A N 1
ATOM 914 C CA . TYR A 1 115 ? -1.479 4.715 6.625 1.00 93.19 115 TYR A CA 1
ATOM 915 C C . TYR A 1 115 ? -2.439 5.842 6.242 1.00 93.19 115 TYR A C 1
ATOM 917 O O . TYR A 1 115 ? -3.531 5.585 5.744 1.00 93.19 115 TYR A O 1
ATOM 925 N N . LEU A 1 116 ? -2.057 7.083 6.544 1.00 94.06 116 LEU A N 1
ATOM 926 C CA . LEU A 1 116 ? -2.884 8.280 6.345 1.00 94.06 116 LEU A CA 1
ATOM 927 C C . LEU A 1 116 ? -2.404 9.093 5.142 1.00 94.06 116 LEU A C 1
ATOM 929 O O . LEU A 1 116 ? -2.244 10.310 5.235 1.00 94.06 116 LEU A O 1
ATOM 933 N N . LEU A 1 117 ? -2.141 8.410 4.029 1.00 94.38 117 LEU A N 1
ATOM 934 C CA . LEU A 1 117 ? -1.818 9.035 2.752 1.00 94.38 117 LEU A CA 1
ATOM 935 C C . LEU A 1 117 ? -2.794 8.544 1.682 1.00 94.38 117 LEU A C 1
ATOM 937 O O . LEU A 1 117 ? -3.213 7.386 1.714 1.00 94.38 117 LEU A O 1
ATOM 941 N N . ASP A 1 118 ? -3.120 9.412 0.733 1.00 94.19 118 ASP A N 1
ATOM 942 C CA . ASP A 1 118 ? -3.868 9.037 -0.463 1.00 94.19 118 ASP A CA 1
ATOM 943 C C . ASP A 1 118 ? -2.982 8.432 -1.567 1.00 94.19 118 ASP A C 1
ATOM 945 O O . ASP A 1 118 ? -1.771 8.249 -1.407 1.00 94.19 118 ASP A O 1
ATOM 949 N N . GLU A 1 119 ? -3.594 8.096 -2.701 1.00 91.31 119 GLU A N 1
ATOM 950 C CA . GLU A 1 119 ? -2.942 7.516 -3.874 1.00 91.31 119 GLU A CA 1
ATOM 951 C C . GLU A 1 119 ? -1.993 8.491 -4.599 1.00 91.31 119 GLU A C 1
ATOM 953 O O . GLU A 1 119 ? -1.161 8.071 -5.408 1.00 91.31 119 GLU A O 1
ATOM 958 N N . GLN A 1 120 ? -2.059 9.789 -4.283 1.00 91.75 120 GLN A N 1
ATOM 959 C CA . GLN A 1 120 ? -1.084 10.804 -4.693 1.00 91.75 120 GLN A CA 1
ATOM 960 C C . GLN A 1 120 ? -0.089 11.151 -3.575 1.00 91.75 120 GLN A C 1
ATOM 962 O O . GLN A 1 120 ? 0.634 12.151 -3.677 1.00 91.75 120 GLN A O 1
ATOM 967 N N . TYR A 1 121 ? -0.007 10.317 -2.534 1.00 92.50 121 TYR A N 1
ATOM 968 C CA . TYR A 1 121 ? 0.901 10.465 -1.398 1.00 92.50 121 TYR A CA 1
ATOM 969 C C . TYR A 1 121 ? 0.711 11.786 -0.630 1.00 92.50 121 TYR A C 1
ATOM 971 O O . TYR A 1 121 ? 1.663 12.313 -0.041 1.00 92.50 121 TYR A O 1
ATOM 979 N N . GLN A 1 122 ? -0.505 12.339 -0.628 1.00 93.31 122 GLN A N 1
ATOM 980 C CA . GLN A 1 122 ? -0.877 13.488 0.194 1.00 93.31 122 GLN A CA 1
ATOM 981 C C . GLN A 1 122 ? -1.448 13.031 1.542 1.00 93.31 122 GLN A C 1
ATOM 983 O O . GLN A 1 122 ? -2.185 12.047 1.591 1.00 93.31 122 GLN A O 1
ATOM 988 N N . PRO A 1 123 ? -1.131 13.728 2.649 1.00 92.94 123 PRO A N 1
ATOM 989 C CA . PRO A 1 123 ? -1.726 13.431 3.947 1.00 92.94 123 PRO A CA 1
ATOM 990 C C . PRO A 1 123 ? -3.247 13.596 3.942 1.00 92.94 123 PRO A C 1
ATOM 992 O O . PRO A 1 123 ? -3.748 14.637 3.517 1.00 92.94 123 PRO A O 1
ATOM 995 N N . ILE A 1 124 ? -3.950 12.611 4.498 1.00 94.19 124 ILE A N 1
ATOM 996 C CA . ILE A 1 124 ? -5.407 12.624 4.690 1.00 94.19 124 ILE A CA 1
ATOM 997 C C . ILE A 1 124 ? -5.778 12.591 6.175 1.00 94.19 124 ILE A C 1
ATOM 999 O O . ILE A 1 124 ? -4.972 12.235 7.041 1.00 94.19 124 ILE A O 1
ATOM 1003 N N . SER A 1 125 ? -7.019 12.963 6.488 1.00 94.31 125 SER A N 1
ATOM 1004 C CA . SER A 1 125 ? -7.563 12.812 7.838 1.00 94.31 125 SER A CA 1
ATOM 1005 C C . SER A 1 125 ? -7.919 11.352 8.124 1.00 94.31 125 SER A C 1
ATOM 1007 O O . SER A 1 125 ? -8.368 10.629 7.240 1.00 94.31 125 SER A O 1
ATOM 1009 N N . TRP A 1 126 ? -7.850 10.930 9.393 1.00 94.12 126 TRP A N 1
ATOM 1010 C CA . TRP A 1 126 ? -8.387 9.627 9.811 1.00 94.12 126 TRP A CA 1
ATOM 1011 C C . TRP A 1 126 ? -9.884 9.475 9.497 1.00 94.12 126 TRP A C 1
ATOM 1013 O O . TRP A 1 126 ? -10.367 8.359 9.350 1.00 94.12 126 TRP A O 1
ATOM 1023 N N . ARG A 1 127 ? -10.613 10.592 9.355 1.00 94.25 127 ARG A N 1
ATOM 1024 C CA . ARG A 1 127 ? -12.031 10.620 8.961 1.00 94.25 127 ARG A CA 1
ATOM 1025 C C . ARG A 1 127 ? -12.273 10.110 7.540 1.00 94.25 127 ARG A C 1
ATOM 1027 O O . ARG A 1 127 ? -13.402 9.774 7.211 1.00 94.25 127 ARG A O 1
ATOM 1034 N N . GLU A 1 128 ? -11.234 10.087 6.711 1.00 93.88 128 GLU A N 1
ATOM 1035 C CA . GLU A 1 128 ? -11.285 9.609 5.328 1.00 93.88 128 GLU A CA 1
ATOM 1036 C C . GLU A 1 128 ? -10.905 8.126 5.212 1.00 93.88 128 GLU A C 1
ATOM 1038 O O . GLU A 1 128 ? -10.917 7.583 4.109 1.00 93.88 128 GLU A O 1
ATOM 1043 N N . LEU A 1 129 ? -10.554 7.464 6.324 1.00 92.38 129 LEU A N 1
ATOM 1044 C CA . LEU A 1 129 ? -10.270 6.033 6.309 1.00 92.38 129 LEU A CA 1
ATOM 1045 C C . LEU A 1 129 ? -11.537 5.228 5.968 1.00 92.38 129 LEU A C 1
ATOM 1047 O O . LEU A 1 129 ? -12.615 5.543 6.482 1.00 92.38 129 LEU A O 1
ATOM 1051 N N . PRO A 1 130 ? -11.414 4.155 5.165 1.00 92.06 130 PRO A N 1
ATOM 1052 C CA . PRO A 1 130 ? -12.516 3.237 4.905 1.00 92.06 130 PRO A CA 1
ATOM 1053 C C . PRO A 1 130 ? -13.074 2.655 6.207 1.00 92.06 130 PRO A C 1
ATOM 1055 O O . PRO A 1 130 ? -12.326 2.199 7.070 1.00 92.06 130 PRO A O 1
ATOM 1058 N N . THR A 1 131 ? -14.399 2.626 6.336 1.00 91.06 131 THR A N 1
ATOM 1059 C CA . THR A 1 131 ? -15.096 2.046 7.497 1.00 91.06 131 THR A CA 1
ATOM 1060 C C . THR A 1 131 ? -15.391 0.551 7.340 1.00 91.06 131 THR A C 1
ATOM 1062 O O . THR A 1 131 ? -15.981 -0.056 8.232 1.00 91.06 131 THR A O 1
ATOM 1065 N N . GLY A 1 132 ? -14.984 -0.052 6.220 1.00 90.88 132 GLY A N 1
ATOM 1066 C CA . GLY A 1 132 ? -15.196 -1.462 5.905 1.00 90.88 132 GLY A CA 1
ATOM 1067 C C . GLY A 1 132 ? -14.258 -1.962 4.805 1.00 90.88 132 GLY A C 1
ATOM 1068 O O . GLY A 1 132 ? -13.293 -1.290 4.437 1.00 90.88 132 GLY A O 1
ATOM 1069 N N . PHE A 1 133 ? -14.545 -3.155 4.281 1.00 89.56 133 PHE A N 1
ATOM 1070 C CA . PHE A 1 133 ? -13.731 -3.819 3.250 1.00 89.56 133 PHE A CA 1
ATOM 1071 C C . PHE A 1 133 ? -14.337 -3.769 1.851 1.00 89.56 133 PHE A C 1
ATOM 1073 O O . PHE A 1 133 ? -13.758 -4.303 0.913 1.00 89.56 133 PHE A O 1
ATOM 1080 N N . ASP A 1 134 ? -15.456 -3.073 1.690 1.00 84.75 134 ASP A N 1
ATOM 1081 C CA . ASP A 1 134 ? -15.991 -2.762 0.375 1.00 84.75 134 ASP A CA 1
ATOM 1082 C C . ASP A 1 134 ? -14.947 -1.990 -0.444 1.00 84.75 134 ASP A C 1
ATOM 1084 O O . ASP A 1 134 ? -14.529 -0.894 -0.060 1.00 84.75 134 ASP A O 1
ATOM 1088 N N . LEU A 1 135 ? -14.530 -2.564 -1.576 1.00 80.94 135 LEU A N 1
ATOM 1089 C CA . LEU A 1 135 ? -13.511 -1.987 -2.455 1.00 80.94 135 LEU A CA 1
ATOM 1090 C C . LEU A 1 135 ? -13.848 -0.565 -2.913 1.00 80.94 135 LEU A C 1
ATOM 1092 O O . LEU A 1 135 ? -12.929 0.212 -3.150 1.00 80.94 135 LEU A O 1
ATOM 1096 N N . ARG A 1 136 ? -15.133 -0.192 -2.970 1.00 78.25 136 ARG A N 1
ATOM 1097 C CA . ARG A 1 136 ? -15.582 1.163 -3.339 1.00 78.25 136 ARG A CA 1
ATOM 1098 C C . ARG A 1 136 ? -15.148 2.237 -2.346 1.00 78.25 136 ARG A C 1
ATOM 1100 O O . ARG A 1 136 ? -15.128 3.415 -2.688 1.00 78.25 136 ARG A O 1
ATOM 1107 N N . LEU A 1 137 ? -14.827 1.845 -1.115 1.00 84.44 137 LEU A N 1
ATOM 1108 C CA . LEU A 1 137 ? -14.342 2.755 -0.081 1.00 84.44 137 LEU A CA 1
ATOM 1109 C C . LEU A 1 137 ? -12.833 3.007 -0.193 1.00 84.44 137 LEU A C 1
ATOM 1111 O O . LEU A 1 137 ? -12.325 3.927 0.445 1.00 84.44 137 LEU A O 1
ATOM 1115 N N . TYR A 1 138 ? -12.107 2.204 -0.977 1.00 87.50 138 TYR A N 1
ATOM 1116 C CA . TYR A 1 138 ? -10.658 2.301 -1.118 1.00 87.50 138 TYR A CA 1
ATOM 1117 C C . TYR A 1 138 ? -10.282 3.113 -2.352 1.00 87.50 138 TYR A C 1
ATOM 1119 O O . TYR A 1 138 ? -10.863 2.973 -3.426 1.00 87.50 138 TYR A O 1
ATOM 1127 N N . ARG A 1 139 ? -9.236 3.926 -2.209 1.00 88.19 139 ARG A N 1
ATOM 1128 C CA . ARG A 1 139 ? -8.592 4.595 -3.341 1.00 88.19 139 ARG A CA 1
ATOM 1129 C C . ARG A 1 139 ? -7.615 3.634 -4.017 1.00 88.19 139 ARG A C 1
ATOM 1131 O O . ARG A 1 139 ? -6.947 2.843 -3.344 1.00 88.19 139 ARG A O 1
ATOM 1138 N N . ASN A 1 140 ? -7.522 3.698 -5.342 1.00 87.62 140 ASN A N 1
ATOM 1139 C CA . ASN A 1 140 ? -6.636 2.824 -6.104 1.00 87.62 140 ASN A CA 1
ATOM 1140 C C . ASN A 1 140 ? -5.237 3.441 -6.258 1.00 87.62 140 ASN A C 1
ATOM 1142 O O . ASN A 1 140 ? -5.014 4.296 -7.110 1.00 87.62 140 ASN A O 1
ATOM 1146 N N . ASP A 1 141 ? -4.278 2.975 -5.456 1.00 92.38 141 ASP A N 1
ATOM 1147 C CA . ASP A 1 141 ? -2.862 3.325 -5.609 1.00 92.38 141 ASP A CA 1
ATOM 1148 C C . ASP A 1 141 ? -2.149 2.332 -6.548 1.00 92.38 141 ASP A C 1
ATOM 1150 O O . ASP A 1 141 ? -1.713 1.235 -6.162 1.00 92.38 141 ASP A O 1
ATOM 1154 N N . LEU A 1 142 ? -1.992 2.752 -7.808 1.00 92.00 142 LEU A N 1
ATOM 1155 C CA . LEU A 1 142 ? -1.261 2.014 -8.840 1.00 92.00 142 LEU A CA 1
ATOM 1156 C C . LEU A 1 142 ? 0.182 1.693 -8.410 1.00 92.00 142 LEU A C 1
ATOM 1158 O O . LEU A 1 142 ? 0.684 0.590 -8.656 1.00 92.00 142 LEU A O 1
ATOM 1162 N N . TYR A 1 143 ? 0.855 2.630 -7.743 1.00 95.00 143 TYR A N 1
ATOM 1163 C CA . TYR A 1 143 ? 2.264 2.515 -7.369 1.00 95.00 143 TYR A CA 1
ATOM 1164 C C . TYR A 1 143 ? 2.461 1.585 -6.169 1.00 95.00 143 TYR A C 1
ATOM 1166 O O . TYR A 1 143 ? 3.429 0.817 -6.125 1.00 95.00 143 TYR A O 1
ATOM 1174 N N . ARG A 1 144 ? 1.498 1.543 -5.244 1.00 95.81 144 ARG A N 1
ATOM 1175 C CA . ARG A 1 144 ? 1.437 0.510 -4.202 1.00 95.81 144 ARG A CA 1
ATOM 1176 C C . ARG A 1 144 ? 1.330 -0.888 -4.807 1.00 95.81 144 ARG A C 1
ATOM 1178 O O . ARG A 1 144 ? 1.976 -1.826 -4.317 1.00 95.81 144 ARG A O 1
ATOM 1185 N N . SER A 1 145 ? 0.533 -1.050 -5.861 1.00 94.25 145 SER A N 1
ATOM 1186 C CA . SER A 1 145 ? 0.435 -2.322 -6.585 1.00 94.25 145 SER A CA 1
ATOM 1187 C C . SER A 1 145 ? 1.765 -2.683 -7.254 1.00 94.25 145 SER A C 1
ATOM 1189 O O . SER A 1 145 ? 2.225 -3.821 -7.116 1.00 94.25 145 SER A O 1
ATOM 1191 N N . MET A 1 146 ? 2.453 -1.708 -7.862 1.00 95.31 146 MET A N 1
ATOM 1192 C CA . MET A 1 146 ? 3.803 -1.895 -8.417 1.00 95.31 146 MET A CA 1
ATOM 1193 C C . MET A 1 146 ? 4.801 -2.407 -7.379 1.00 95.31 146 MET A C 1
ATOM 1195 O O . MET A 1 146 ? 5.507 -3.376 -7.650 1.00 95.31 146 MET A O 1
ATOM 1199 N N . GLY A 1 147 ? 4.821 -1.845 -6.165 1.00 96.19 147 GLY A N 1
ATOM 1200 C CA . GLY A 1 147 ? 5.673 -2.343 -5.075 1.00 96.19 147 GLY A CA 1
ATOM 1201 C C . GLY A 1 147 ? 5.441 -3.829 -4.768 1.00 96.19 147 GLY A C 1
ATOM 1202 O O . GLY A 1 147 ? 6.392 -4.604 -4.612 1.00 96.19 147 GLY A O 1
ATOM 1203 N N . GLY A 1 148 ? 4.175 -4.259 -4.754 1.00 95.00 148 GLY A N 1
ATOM 1204 C CA . GLY A 1 148 ? 3.800 -5.662 -4.561 1.00 95.00 148 GLY A CA 1
ATOM 1205 C C . GLY A 1 148 ? 4.259 -6.574 -5.703 1.00 95.00 148 GLY A C 1
ATOM 1206 O O . GLY A 1 148 ? 4.809 -7.652 -5.453 1.00 95.00 148 GLY A O 1
ATOM 1207 N N . PHE A 1 149 ? 4.084 -6.144 -6.954 1.00 95.12 149 PHE A N 1
ATOM 1208 C CA . PHE A 1 149 ? 4.514 -6.911 -8.126 1.00 95.12 149 PHE A CA 1
ATOM 1209 C C . PHE A 1 149 ? 6.035 -6.958 -8.285 1.00 95.12 149 PHE A C 1
ATOM 1211 O O . PHE A 1 149 ? 6.569 -8.024 -8.588 1.00 95.12 149 PHE A O 1
ATOM 1218 N N . CYS A 1 150 ? 6.750 -5.875 -7.981 1.00 95.94 150 CYS A N 1
ATOM 1219 C CA . CYS A 1 150 ? 8.211 -5.855 -7.951 1.00 95.94 150 CYS A CA 1
ATOM 1220 C C . CYS A 1 150 ? 8.759 -6.900 -6.972 1.00 95.94 150 CYS A C 1
ATOM 1222 O O . CYS A 1 150 ? 9.711 -7.609 -7.293 1.00 95.94 150 CYS A O 1
ATOM 1224 N N . ARG A 1 151 ? 8.123 -7.092 -5.810 1.00 94.56 151 ARG A N 1
ATOM 1225 C CA . ARG A 1 151 ? 8.471 -8.212 -4.922 1.00 94.56 151 ARG A CA 1
ATOM 1226 C C . ARG A 1 151 ? 8.133 -9.570 -5.518 1.00 94.56 151 ARG A C 1
ATOM 1228 O O . ARG A 1 151 ? 8.955 -10.481 -5.486 1.00 94.56 151 ARG A O 1
ATOM 1235 N N . LYS A 1 152 ? 6.923 -9.717 -6.060 1.00 92.69 152 LYS A N 1
ATOM 1236 C CA . LYS A 1 152 ? 6.458 -10.974 -6.664 1.00 92.69 152 LYS A CA 1
ATOM 1237 C C . LYS A 1 152 ? 7.365 -11.442 -7.806 1.00 92.69 152 LYS A C 1
ATOM 1239 O O . LYS A 1 152 ? 7.551 -12.642 -7.975 1.00 92.69 152 LYS A O 1
ATOM 1244 N N . TYR A 1 153 ? 7.927 -10.507 -8.567 1.00 91.94 153 TYR A N 1
ATOM 1245 C CA . TYR A 1 153 ? 8.810 -10.768 -9.702 1.00 91.94 153 TYR A CA 1
ATOM 1246 C C . TYR A 1 153 ? 10.304 -10.676 -9.361 1.00 91.94 153 TYR A C 1
ATOM 1248 O O . TYR A 1 153 ? 11.134 -10.665 -10.269 1.00 91.94 153 TYR A O 1
ATOM 1256 N N . GLY A 1 154 ? 10.666 -10.637 -8.074 1.00 91.62 154 GLY A N 1
ATOM 1257 C CA . GLY A 1 154 ? 12.064 -10.704 -7.645 1.00 91.62 154 GLY A CA 1
ATOM 1258 C C . GLY A 1 154 ? 12.901 -9.486 -8.045 1.00 91.62 154 GLY A C 1
ATOM 1259 O O . GLY A 1 154 ? 14.076 -9.628 -8.369 1.00 91.62 154 GLY A O 1
ATOM 1260 N N . VAL A 1 155 ? 12.298 -8.298 -8.076 1.00 94.38 155 VAL A N 1
ATOM 1261 C CA . VAL A 1 155 ? 13.006 -7.007 -8.161 1.00 94.38 155 VAL A CA 1
ATOM 1262 C C . VAL A 1 155 ? 13.359 -6.520 -6.756 1.00 94.38 155 VAL A C 1
ATOM 1264 O O . VAL A 1 155 ? 14.467 -6.053 -6.518 1.00 94.38 155 VAL A O 1
ATOM 1267 N N . LEU A 1 156 ? 12.428 -6.676 -5.813 1.00 95.75 156 LEU A N 1
ATOM 1268 C CA . LEU A 1 156 ? 12.554 -6.183 -4.444 1.00 95.75 156 LEU A CA 1
ATOM 1269 C C . LEU A 1 156 ? 12.431 -7.311 -3.426 1.00 95.75 156 LEU A C 1
ATOM 1271 O O . LEU A 1 156 ? 11.617 -8.223 -3.581 1.00 95.75 156 LEU A O 1
ATOM 1275 N N . GLU A 1 157 ? 13.157 -7.189 -2.324 1.00 94.81 157 GLU A N 1
ATOM 1276 C CA . GLU A 1 157 ? 12.989 -8.042 -1.156 1.00 94.81 157 GLU A CA 1
ATOM 1277 C C . GLU A 1 157 ? 12.833 -7.203 0.114 1.00 94.81 157 GLU A C 1
ATOM 1279 O O . GLU A 1 157 ? 13.545 -6.219 0.319 1.00 94.81 157 GLU A O 1
ATOM 1284 N N . ARG A 1 158 ? 11.885 -7.598 0.973 1.00 92.88 158 ARG A N 1
ATOM 1285 C CA . ARG A 1 158 ? 11.672 -6.941 2.268 1.00 92.88 158 ARG A CA 1
ATOM 1286 C C . ARG A 1 158 ? 12.826 -7.255 3.209 1.00 92.88 158 ARG A C 1
ATOM 1288 O O . ARG A 1 158 ? 13.326 -8.376 3.220 1.00 92.88 158 ARG A O 1
ATOM 1295 N N . GLY A 1 159 ? 13.140 -6.301 4.077 1.00 90.06 159 GLY A N 1
ATOM 1296 C CA . GLY A 1 159 ? 13.976 -6.571 5.237 1.00 90.06 159 GLY A CA 1
ATOM 1297 C C . GLY A 1 159 ? 13.302 -7.506 6.249 1.00 90.06 159 GLY A C 1
ATOM 1298 O O . GLY A 1 159 ? 12.132 -7.910 6.134 1.00 90.06 159 GLY A O 1
ATOM 1299 N N . THR A 1 160 ? 14.073 -7.890 7.259 1.00 88.12 160 THR A N 1
ATOM 1300 C CA . THR A 1 160 ? 13.637 -8.834 8.294 1.00 88.12 160 THR A CA 1
ATOM 1301 C C . THR A 1 160 ? 13.013 -8.152 9.502 1.00 88.12 160 THR A C 1
ATOM 1303 O O . THR A 1 160 ? 12.261 -8.812 10.219 1.00 88.12 160 THR A O 1
ATOM 1306 N N . THR A 1 161 ? 13.305 -6.869 9.723 1.00 88.81 161 THR A N 1
ATOM 1307 C CA . THR A 1 161 ? 12.784 -6.098 10.859 1.00 88.81 161 THR A CA 1
ATOM 1308 C C . THR A 1 161 ? 11.319 -5.711 10.648 1.00 88.81 161 THR A C 1
ATOM 1310 O O . THR A 1 161 ? 10.789 -5.811 9.536 1.00 88.81 161 THR A O 1
ATOM 1313 N N . LEU A 1 162 ? 10.634 -5.304 11.719 1.00 83.75 162 LEU A N 1
ATOM 1314 C CA . LEU A 1 162 ? 9.262 -4.808 11.609 1.00 83.75 162 LEU A CA 1
ATOM 1315 C C . LEU A 1 162 ? 9.250 -3.485 10.837 1.00 83.75 162 LEU A C 1
ATOM 1317 O O . LEU A 1 162 ? 8.453 -3.307 9.922 1.00 83.75 162 LEU A O 1
ATOM 1321 N N . GLU A 1 163 ? 10.192 -2.607 11.153 1.00 84.19 163 GLU A N 1
ATOM 1322 C CA . GLU A 1 163 ? 10.371 -1.282 10.573 1.00 84.19 163 GLU A CA 1
ATOM 1323 C C . GLU A 1 163 ? 10.595 -1.347 9.059 1.00 84.19 163 GLU A C 1
ATOM 1325 O O . GLU A 1 163 ? 10.050 -0.522 8.320 1.00 84.19 163 GLU A O 1
ATOM 1330 N N . ASP A 1 164 ? 11.333 -2.358 8.585 1.00 86.38 164 ASP A N 1
ATOM 1331 C CA . ASP A 1 164 ? 11.520 -2.615 7.154 1.00 86.38 164 ASP A CA 1
ATOM 1332 C C . ASP A 1 164 ? 10.230 -3.054 6.460 1.00 86.38 164 ASP A C 1
ATOM 1334 O O . ASP A 1 164 ? 10.055 -2.841 5.262 1.00 86.38 164 ASP A O 1
ATOM 1338 N N . ARG A 1 165 ? 9.346 -3.740 7.187 1.00 88.25 165 ARG A N 1
ATOM 1339 C CA . ARG A 1 165 ? 8.128 -4.342 6.635 1.00 88.25 165 ARG A CA 1
ATOM 1340 C C . ARG A 1 165 ? 6.950 -3.381 6.652 1.00 88.25 165 ARG A C 1
ATOM 1342 O O . ARG A 1 165 ? 6.097 -3.497 5.769 1.00 88.25 165 ARG A O 1
ATOM 1349 N N . LEU A 1 166 ? 6.905 -2.460 7.615 1.00 89.69 166 LEU A N 1
ATOM 1350 C CA . LEU A 1 166 ? 5.851 -1.458 7.729 1.00 89.69 166 LEU A CA 1
ATOM 1351 C C . LEU A 1 166 ? 5.773 -0.630 6.448 1.00 89.69 166 LEU A C 1
ATOM 1353 O O . LEU A 1 166 ? 6.717 0.062 6.064 1.00 89.69 166 LEU A O 1
ATOM 1357 N N . PHE A 1 167 ? 4.627 -0.742 5.779 1.00 93.25 167 PHE A N 1
ATOM 1358 C CA . PHE A 1 167 ? 4.317 -0.036 4.540 1.00 93.25 167 PHE A CA 1
ATOM 1359 C C . PHE A 1 167 ? 5.378 -0.197 3.439 1.00 93.25 167 PHE A C 1
ATOM 1361 O O . PHE A 1 167 ? 5.511 0.685 2.596 1.00 93.25 167 PHE A O 1
ATOM 1368 N N . PHE A 1 168 ? 6.120 -1.315 3.415 1.00 94.88 168 PHE A N 1
ATOM 1369 C CA . PHE A 1 168 ? 7.216 -1.545 2.463 1.00 94.88 168 PHE A CA 1
ATOM 1370 C C . PHE A 1 168 ? 6.813 -1.220 1.019 1.00 94.88 168 PHE A C 1
ATOM 1372 O O . PHE A 1 168 ? 7.496 -0.471 0.325 1.00 94.88 168 PHE A O 1
ATOM 1379 N N . GLU A 1 169 ? 5.682 -1.757 0.563 1.00 96.56 169 GLU A N 1
ATOM 1380 C CA . GLU A 1 169 ? 5.221 -1.542 -0.805 1.00 96.56 169 GLU A CA 1
ATOM 1381 C C . GLU A 1 169 ? 4.747 -0.109 -1.073 1.00 96.56 169 GLU A C 1
ATOM 1383 O O . GLU A 1 169 ? 4.892 0.346 -2.201 1.00 96.56 169 GLU A O 1
ATOM 1388 N N . PHE A 1 170 ? 4.225 0.611 -0.074 1.00 95.81 170 PHE A N 1
ATOM 1389 C CA . PHE A 1 170 ? 3.885 2.035 -0.217 1.00 95.81 170 PHE A CA 1
ATOM 1390 C C . PHE A 1 170 ? 5.144 2.900 -0.286 1.00 95.81 170 PHE A C 1
ATOM 1392 O O . PHE A 1 170 ? 5.227 3.817 -1.091 1.00 95.81 170 PHE A O 1
ATOM 1399 N N . ARG A 1 171 ? 6.166 2.578 0.513 1.00 94.69 171 ARG A N 1
ATOM 1400 C CA . ARG A 1 171 ? 7.459 3.273 0.505 1.00 94.69 171 ARG A CA 1
ATOM 1401 C C . ARG A 1 171 ? 8.147 3.165 -0.856 1.00 94.69 171 ARG A C 1
ATOM 1403 O O . ARG A 1 171 ? 8.585 4.168 -1.408 1.00 94.69 171 ARG A O 1
ATOM 1410 N N . TRP A 1 172 ? 8.201 1.960 -1.423 1.00 95.56 172 TRP A N 1
ATOM 1411 C CA . TRP A 1 172 ? 8.704 1.761 -2.786 1.00 95.56 172 TRP A CA 1
ATOM 1412 C C . TRP A 1 172 ? 7.765 2.349 -3.847 1.00 95.56 172 TRP A C 1
ATOM 1414 O O . TRP A 1 172 ? 8.241 2.928 -4.820 1.00 95.56 172 TRP A O 1
ATOM 1424 N N . GLY A 1 173 ? 6.448 2.287 -3.633 1.00 95.25 173 GLY A N 1
ATOM 1425 C CA . GLY A 1 173 ? 5.461 2.975 -4.466 1.00 95.25 173 GLY A CA 1
ATOM 1426 C C . GLY A 1 173 ? 5.725 4.479 -4.569 1.00 95.25 173 GLY A C 1
ATOM 1427 O O . GLY A 1 173 ? 5.711 5.023 -5.669 1.00 95.25 173 GLY A O 1
ATOM 1428 N N . TYR A 1 174 ? 6.098 5.131 -3.465 1.00 94.19 174 TYR A N 1
ATOM 1429 C CA . TYR A 1 174 ? 6.438 6.554 -3.453 1.00 94.19 174 TYR A CA 1
ATOM 1430 C C . TYR A 1 174 ? 7.632 6.886 -4.359 1.00 94.19 174 TYR A C 1
ATOM 1432 O O . TYR A 1 174 ? 7.598 7.886 -5.074 1.00 94.19 174 TYR A O 1
ATOM 1440 N N . LEU A 1 175 ? 8.665 6.033 -4.400 1.00 92.81 175 LEU A N 1
ATOM 1441 C CA . LEU A 1 175 ? 9.779 6.192 -5.343 1.00 92.81 175 LEU A CA 1
ATOM 1442 C C . LEU A 1 175 ? 9.286 6.150 -6.795 1.00 92.81 175 LEU A C 1
ATOM 1444 O O . LEU A 1 175 ? 9.685 6.983 -7.612 1.00 92.81 175 LEU A O 1
ATOM 1448 N N . PHE A 1 176 ? 8.423 5.188 -7.118 1.00 93.69 176 PHE A N 1
ATOM 1449 C CA . PHE A 1 176 ? 7.876 5.034 -8.467 1.00 93.69 176 PHE A CA 1
ATOM 1450 C C . PHE A 1 176 ? 6.984 6.217 -8.843 1.00 93.69 176 PHE A C 1
ATOM 1452 O O . PHE A 1 176 ? 7.085 6.735 -9.954 1.00 93.69 176 PHE A O 1
ATOM 1459 N N . TRP A 1 177 ? 6.175 6.694 -7.896 1.00 92.56 177 TRP A N 1
ATOM 1460 C CA . TRP A 1 177 ? 5.361 7.890 -8.052 1.00 92.56 177 TRP A CA 1
ATOM 1461 C C . TRP A 1 177 ? 6.228 9.124 -8.301 1.00 92.56 177 TRP A C 1
ATOM 1463 O O . TRP A 1 177 ? 5.947 9.875 -9.233 1.00 92.56 177 TRP A O 1
ATOM 1473 N N . LEU A 1 178 ? 7.307 9.325 -7.536 1.00 89.69 178 LEU A N 1
ATOM 1474 C CA . LEU A 1 178 ? 8.236 10.440 -7.748 1.00 89.69 178 LEU A CA 1
ATOM 1475 C C . LEU A 1 178 ? 8.809 10.425 -9.166 1.00 89.69 178 LEU A C 1
ATOM 1477 O O . LEU A 1 178 ? 8.841 11.463 -9.806 1.00 89.69 178 LEU A O 1
ATOM 1481 N N . ASN A 1 179 ? 9.170 9.258 -9.693 1.00 88.88 179 ASN A N 1
ATOM 1482 C CA . ASN A 1 179 ? 9.829 9.125 -10.996 1.00 88.88 179 ASN A CA 1
ATOM 1483 C C . ASN A 1 179 ? 8.861 8.933 -12.180 1.00 88.88 179 ASN A C 1
ATOM 1485 O O . ASN A 1 179 ? 9.300 8.632 -13.295 1.00 88.88 179 ASN A O 1
ATOM 1489 N N . ARG A 1 180 ? 7.547 9.111 -11.969 1.00 87.88 180 ARG A N 1
ATOM 1490 C CA . ARG A 1 180 ? 6.515 8.882 -12.998 1.00 87.88 180 ARG A CA 1
ATOM 1491 C C . ARG A 1 180 ? 6.634 9.819 -14.205 1.00 87.88 180 ARG A C 1
ATOM 1493 O O . ARG A 1 180 ? 6.381 9.403 -15.329 1.00 87.88 180 ARG A O 1
ATOM 1500 N N . ASN A 1 181 ? 7.077 11.054 -13.967 1.00 81.75 181 ASN A N 1
ATOM 1501 C CA . ASN A 1 181 ? 7.188 12.107 -14.982 1.00 81.75 181 ASN A CA 1
ATOM 1502 C C . ASN A 1 181 ? 8.585 12.187 -15.622 1.00 81.75 181 ASN A C 1
ATOM 1504 O O . ASN A 1 181 ? 8.850 13.110 -16.384 1.00 81.75 181 ASN A O 1
ATOM 1508 N N . GLY A 1 182 ? 9.466 11.219 -15.351 1.00 72.38 182 GLY A N 1
ATOM 1509 C CA . GLY A 1 182 ? 10.789 11.152 -15.970 1.00 72.38 182 GLY A CA 1
ATOM 1510 C C . GLY A 1 182 ? 11.854 12.026 -15.301 1.00 72.38 182 GLY A C 1
ATOM 1511 O O . GLY A 1 182 ? 11.700 12.374 -14.135 1.00 72.38 182 GLY A O 1
ATOM 1512 N N . PRO A 1 183 ? 12.949 12.347 -16.017 1.00 64.31 183 PRO A N 1
ATOM 1513 C CA . PRO A 1 183 ? 14.148 13.007 -15.482 1.00 64.31 183 PRO A CA 1
ATOM 1514 C C . PRO A 1 183 ? 13.926 14.371 -14.823 1.00 64.31 183 PRO A C 1
ATOM 1516 O O . PRO A 1 183 ? 14.768 14.800 -14.040 1.00 64.31 183 PRO A O 1
ATOM 1519 N N . ASP A 1 184 ? 12.820 15.037 -15.161 1.00 58.41 184 ASP A N 1
ATOM 1520 C CA . ASP A 1 184 ? 12.445 16.363 -14.659 1.00 58.41 184 ASP A CA 1
ATOM 1521 C C . ASP A 1 184 ? 11.604 16.290 -13.368 1.00 58.41 184 ASP A C 1
ATOM 1523 O O . ASP A 1 184 ? 11.023 17.287 -12.933 1.00 58.41 184 ASP A O 1
ATOM 1527 N N . SER A 1 185 ? 11.476 15.106 -12.760 1.00 61.09 185 SER A N 1
ATOM 1528 C CA . SER A 1 185 ? 10.755 14.943 -11.503 1.00 61.09 185 SER A CA 1
ATOM 1529 C C . SER A 1 185 ? 11.516 15.505 -10.297 1.00 61.09 185 SER A C 1
ATOM 1531 O O . SER A 1 185 ? 12.712 15.762 -10.342 1.00 61.09 185 SER A O 1
ATOM 1533 N N . GLU A 1 186 ? 10.824 15.664 -9.161 1.00 58.78 186 GLU A N 1
ATOM 1534 C CA . GLU A 1 186 ? 11.416 16.139 -7.893 1.00 58.78 186 GLU A CA 1
ATOM 1535 C C . GLU A 1 186 ? 12.532 15.221 -7.333 1.00 58.78 186 GLU A C 1
ATOM 1537 O O . GLU A 1 186 ? 13.162 15.548 -6.327 1.00 58.78 186 GLU A O 1
ATOM 1542 N N . SER A 1 187 ? 12.770 14.062 -7.952 1.00 61.25 187 SER A N 1
ATOM 1543 C CA . SER A 1 187 ? 13.860 13.137 -7.637 1.00 61.25 187 SER A CA 1
ATOM 1544 C C . SER A 1 187 ? 15.002 13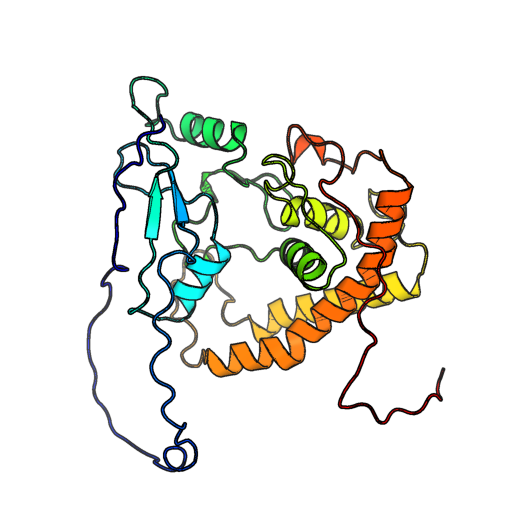.302 -8.636 1.00 61.25 187 SER A C 1
ATOM 1546 O O . SER A 1 187 ? 14.754 13.553 -9.809 1.00 61.25 187 SER A O 1
ATOM 1548 N N . GLU A 1 188 ? 16.252 13.090 -8.205 1.00 66.50 188 GLU A N 1
ATOM 1549 C CA . GLU A 1 188 ? 17.362 12.924 -9.153 1.00 66.50 188 GLU A CA 1
ATOM 1550 C C . GLU A 1 188 ? 16.964 11.968 -10.280 1.00 66.50 188 GLU A C 1
ATOM 1552 O O . GLU A 1 188 ? 16.306 10.963 -10.014 1.00 66.50 188 GLU A O 1
ATOM 1557 N N . ASN A 1 189 ? 17.394 12.230 -11.516 1.00 76.50 189 ASN A N 1
ATOM 1558 C CA . ASN A 1 189 ? 17.112 11.311 -12.610 1.00 76.50 189 ASN A CA 1
ATOM 1559 C C . ASN A 1 189 ? 17.719 9.924 -12.305 1.00 76.50 189 ASN A C 1
ATOM 1561 O O . ASN A 1 189 ? 18.944 9.747 -12.295 1.00 76.50 189 ASN A O 1
ATOM 1565 N N . LEU A 1 190 ? 16.848 8.955 -12.012 1.00 87.12 190 LEU A N 1
ATOM 1566 C CA . LEU A 1 190 ? 17.192 7.550 -11.776 1.00 87.12 190 LEU A CA 1
ATOM 1567 C C . LEU A 1 190 ? 17.032 6.692 -13.036 1.00 87.12 190 LEU A C 1
ATOM 1569 O O . LEU A 1 190 ? 17.411 5.520 -13.030 1.00 87.12 190 LEU A O 1
ATOM 1573 N N . TRP A 1 191 ? 16.493 7.266 -14.113 1.00 88.50 191 TRP A N 1
ATOM 1574 C CA . TRP A 1 191 ? 16.368 6.612 -15.406 1.00 88.50 191 TRP A CA 1
ATOM 1575 C C . TRP A 1 191 ? 17.661 6.790 -16.202 1.00 88.50 191 TRP A C 1
ATOM 1577 O O . TRP A 1 191 ? 17.945 7.874 -16.718 1.00 88.50 191 TRP A O 1
ATOM 1587 N N . THR A 1 192 ? 18.452 5.723 -16.305 1.00 85.62 192 THR A N 1
ATOM 1588 C CA . THR A 1 192 ? 19.690 5.710 -17.099 1.00 85.62 192 THR A CA 1
ATOM 1589 C C . THR A 1 192 ? 19.461 5.141 -18.501 1.00 85.62 192 THR A C 1
ATOM 1591 O O . THR A 1 192 ? 20.096 5.606 -19.447 1.00 85.62 192 THR A O 1
ATOM 1594 N N . ASP A 1 193 ? 18.506 4.216 -18.674 1.00 88.12 193 ASP A N 1
ATOM 1595 C CA . ASP A 1 193 ? 18.051 3.738 -19.985 1.00 88.12 193 ASP A CA 1
ATOM 1596 C C . ASP A 1 193 ? 16.664 4.300 -20.354 1.00 88.12 193 ASP A C 1
ATOM 1598 O O . ASP A 1 193 ? 15.627 3.963 -19.772 1.00 88.12 193 ASP A O 1
ATOM 1602 N N . MET A 1 194 ? 16.620 5.124 -21.405 1.00 88.19 194 MET A N 1
ATOM 1603 C CA . MET A 1 194 ? 15.375 5.717 -21.905 1.00 88.19 194 MET A CA 1
ATOM 1604 C C . MET A 1 194 ? 14.378 4.690 -22.458 1.00 88.19 194 MET A C 1
ATOM 1606 O O . MET A 1 194 ? 13.186 4.988 -22.537 1.00 88.19 194 MET A O 1
ATOM 1610 N N . ARG A 1 195 ? 14.814 3.481 -22.831 1.00 89.88 195 ARG A N 1
ATOM 1611 C CA . ARG A 1 195 ? 13.907 2.393 -23.232 1.00 89.88 195 ARG A CA 1
ATOM 1612 C C . ARG A 1 195 ? 13.134 1.861 -22.033 1.00 89.88 195 ARG A C 1
ATOM 1614 O O . ARG A 1 195 ? 11.934 1.616 -22.160 1.00 89.88 195 ARG A O 1
ATOM 1621 N N . HIS A 1 196 ? 13.783 1.740 -20.873 1.00 90.56 196 HIS A N 1
ATOM 1622 C CA . HIS A 1 196 ? 13.105 1.383 -19.627 1.00 90.56 196 HIS A CA 1
ATOM 1623 C C . HIS A 1 196 ? 12.105 2.469 -19.239 1.00 90.56 196 HIS A C 1
ATOM 1625 O O . HIS A 1 196 ? 10.942 2.153 -19.012 1.00 90.56 196 HIS A O 1
ATOM 1631 N N . TYR A 1 197 ? 12.500 3.744 -19.284 1.00 90.31 197 TYR A N 1
ATOM 1632 C CA . TYR A 1 197 ? 11.577 4.845 -18.998 1.00 90.31 197 TYR A CA 1
ATOM 1633 C C . TYR A 1 197 ? 10.353 4.859 -19.933 1.00 90.31 197 TYR A C 1
ATOM 1635 O O . TYR A 1 197 ? 9.218 4.932 -19.470 1.00 90.31 197 TYR A O 1
ATOM 1643 N N . ARG A 1 198 ? 10.550 4.705 -21.250 1.00 90.62 198 ARG A N 1
ATOM 1644 C CA . ARG A 1 198 ? 9.434 4.623 -22.214 1.00 90.62 198 ARG A CA 1
ATOM 1645 C C . ARG A 1 198 ? 8.529 3.421 -21.953 1.00 90.62 198 ARG A C 1
ATOM 1647 O O . ARG A 1 198 ? 7.311 3.558 -22.017 1.00 90.62 198 ARG A O 1
ATOM 1654 N N . THR A 1 199 ? 9.116 2.265 -21.639 1.00 90.94 199 THR A N 1
ATOM 1655 C CA . THR A 1 199 ? 8.364 1.054 -21.276 1.00 90.94 199 THR A CA 1
ATOM 1656 C C . THR A 1 199 ? 7.528 1.298 -20.025 1.00 90.94 199 THR A C 1
ATOM 1658 O O . THR A 1 199 ? 6.351 0.953 -20.001 1.00 90.94 199 THR A O 1
ATOM 1661 N N . TRP A 1 200 ? 8.113 1.934 -19.010 1.00 92.12 200 TRP A N 1
ATOM 1662 C CA . TRP A 1 200 ? 7.417 2.338 -17.796 1.00 92.12 200 TRP A CA 1
ATOM 1663 C C . TRP A 1 200 ? 6.226 3.246 -18.108 1.00 92.12 200 TRP A C 1
ATOM 1665 O O . TRP A 1 200 ? 5.106 2.865 -17.786 1.00 92.12 200 TRP A O 1
ATOM 1675 N N . CYS A 1 201 ? 6.434 4.367 -18.808 1.00 90.75 201 CYS A N 1
ATOM 1676 C CA . CYS A 1 201 ? 5.359 5.298 -19.164 1.00 90.75 201 CYS A CA 1
ATOM 1677 C C . CYS A 1 201 ? 4.234 4.626 -19.954 1.00 90.75 201 CYS A C 1
ATOM 1679 O O . CYS A 1 2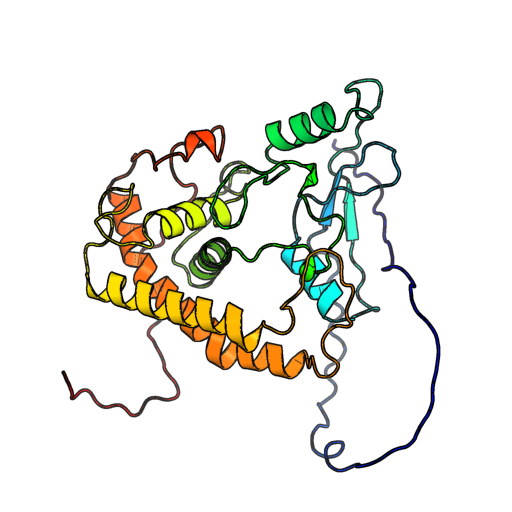01 ? 3.056 4.858 -19.679 1.00 90.75 201 CYS A O 1
ATOM 1681 N N . HIS A 1 202 ? 4.587 3.792 -20.934 1.00 91.38 202 HIS A N 1
ATOM 1682 C CA . HIS A 1 202 ? 3.599 3.082 -21.734 1.00 91.38 202 HIS A CA 1
ATOM 1683 C C . HIS A 1 202 ? 2.782 2.114 -20.869 1.00 91.38 202 HIS A C 1
ATOM 1685 O O . HIS A 1 202 ? 1.557 2.166 -20.888 1.00 91.38 202 HIS A O 1
ATOM 1691 N N . MET A 1 203 ? 3.441 1.292 -20.047 1.00 92.88 203 MET A N 1
ATOM 1692 C CA . MET A 1 203 ? 2.756 0.310 -19.203 1.00 92.88 203 MET A CA 1
ATOM 1693 C C . MET A 1 203 ? 1.926 0.951 -18.091 1.00 92.88 203 MET A C 1
ATOM 1695 O O . MET A 1 203 ? 0.842 0.454 -17.797 1.00 92.88 203 MET A O 1
ATOM 1699 N N . THR A 1 204 ? 2.389 2.045 -17.479 1.00 90.50 204 THR A N 1
ATOM 1700 C CA . THR A 1 204 ? 1.577 2.777 -16.499 1.00 90.50 204 THR A CA 1
ATOM 1701 C C . THR A 1 204 ? 0.357 3.405 -17.149 1.00 90.50 204 THR A C 1
ATOM 1703 O O . THR A 1 204 ? -0.701 3.359 -16.543 1.00 90.50 204 THR A O 1
ATOM 1706 N N . SER A 1 205 ? 0.478 3.918 -18.379 1.00 89.12 205 SER A N 1
ATOM 1707 C CA . SER A 1 205 ? -0.670 4.458 -19.122 1.00 89.12 205 SER A CA 1
ATOM 1708 C C . SER A 1 205 ? -1.685 3.361 -19.442 1.00 89.12 205 SER A C 1
ATOM 1710 O O . SER A 1 205 ? -2.862 3.532 -19.161 1.00 89.12 205 SER A O 1
ATOM 1712 N N . CYS A 1 206 ? -1.239 2.194 -19.924 1.00 87.56 206 CYS A N 1
ATOM 1713 C CA . CYS A 1 206 ? -2.134 1.056 -20.157 1.00 87.56 206 CYS A CA 1
ATOM 1714 C C . CYS A 1 206 ? -2.833 0.596 -18.872 1.00 87.56 206 CYS A C 1
ATOM 1716 O O . CYS A 1 206 ? -4.016 0.279 -18.893 1.00 87.56 206 CYS A O 1
ATOM 1718 N N . LEU A 1 207 ? -2.117 0.536 -17.747 1.00 88.69 207 LEU A N 1
ATOM 1719 C CA . LEU A 1 207 ? -2.715 0.145 -16.470 1.00 88.69 207 LEU A CA 1
ATOM 1720 C C . LEU A 1 207 ? -3.708 1.185 -15.963 1.00 88.69 207 LEU A C 1
ATOM 1722 O O . LEU A 1 207 ? -4.753 0.803 -15.449 1.00 88.69 207 LEU A O 1
ATOM 1726 N N . ASP A 1 208 ? -3.401 2.467 -16.130 1.00 84.81 208 ASP A N 1
ATOM 1727 C CA . ASP A 1 208 ? -4.312 3.552 -15.791 1.00 84.81 208 ASP A CA 1
ATOM 1728 C C . ASP A 1 208 ? -5.577 3.484 -16.655 1.00 84.81 208 ASP A C 1
ATOM 1730 O O . ASP A 1 208 ? -6.680 3.514 -16.124 1.00 84.81 208 ASP A O 1
ATOM 1734 N N . GLU A 1 209 ? -5.444 3.263 -17.964 1.00 82.94 209 GLU A N 1
ATOM 1735 C CA . GLU A 1 209 ? -6.577 3.047 -18.870 1.00 82.94 209 GLU A CA 1
ATOM 1736 C C . GLU A 1 209 ? -7.403 1.815 -18.492 1.00 82.94 209 GLU A C 1
ATOM 1738 O O . GLU A 1 209 ? -8.627 1.889 -18.492 1.00 82.94 209 GLU A O 1
ATOM 1743 N N . ILE A 1 210 ? -6.772 0.692 -18.139 1.00 79.19 210 ILE A N 1
ATOM 1744 C CA . ILE A 1 210 ? -7.481 -0.506 -17.667 1.00 79.19 210 ILE A CA 1
ATOM 1745 C C . ILE A 1 210 ? -8.269 -0.183 -16.393 1.00 79.19 210 ILE A C 1
ATOM 1747 O O . ILE A 1 210 ? -9.441 -0.535 -16.277 1.00 79.19 210 ILE A O 1
ATOM 1751 N N . ILE A 1 211 ? -7.647 0.516 -15.444 1.00 72.88 211 ILE A N 1
ATOM 1752 C CA . ILE A 1 211 ? -8.296 0.934 -14.198 1.00 72.88 211 ILE A CA 1
ATOM 1753 C C . ILE A 1 211 ? -9.491 1.854 -14.485 1.00 72.88 211 ILE A C 1
ATOM 1755 O O . ILE A 1 211 ? -10.546 1.675 -13.885 1.00 72.88 211 ILE A O 1
ATOM 1759 N N . HIS A 1 212 ? -9.347 2.802 -15.410 1.00 68.50 212 HIS A N 1
ATOM 1760 C CA . HIS A 1 212 ? -10.381 3.789 -15.717 1.00 68.50 212 HIS A CA 1
ATOM 1761 C C . HIS A 1 212 ? -11.473 3.294 -16.673 1.00 68.50 212 HIS A C 1
ATOM 1763 O O . HIS A 1 212 ? -12.542 3.890 -16.671 1.00 68.50 212 HIS A O 1
ATOM 1769 N N . ASN A 1 213 ? -11.225 2.269 -17.499 1.00 63.06 213 ASN A N 1
ATOM 1770 C CA . ASN A 1 213 ? -12.173 1.796 -18.520 1.00 63.06 213 ASN A CA 1
ATOM 1771 C C . ASN A 1 213 ? -12.796 0.429 -18.196 1.00 63.06 213 ASN A C 1
ATOM 1773 O O . ASN A 1 213 ? -13.981 0.238 -18.446 1.00 63.06 213 ASN A O 1
ATOM 1777 N N . GLU A 1 214 ? -12.027 -0.521 -17.654 1.00 53.84 214 GLU A N 1
ATOM 1778 C CA . GLU A 1 214 ? -12.499 -1.895 -17.383 1.00 53.84 214 GLU A CA 1
ATOM 1779 C C . GLU A 1 214 ? -13.016 -2.043 -15.948 1.00 53.84 214 GLU A C 1
ATOM 1781 O O . GLU A 1 214 ? -13.988 -2.751 -15.690 1.00 53.84 214 GLU A O 1
ATOM 1786 N N . PHE A 1 215 ? -12.420 -1.309 -15.004 1.00 52.31 215 PHE A N 1
ATOM 1787 C CA . PHE A 1 215 ? -12.925 -1.207 -13.631 1.00 52.31 215 PHE A CA 1
ATOM 1788 C C . PHE A 1 215 ? -13.861 -0.005 -13.432 1.00 52.31 215 PHE A C 1
ATOM 1790 O O . PHE A 1 215 ? -14.294 0.270 -12.312 1.00 52.31 215 PHE A O 1
ATOM 1797 N N . ASP A 1 216 ? -14.289 0.627 -14.532 1.00 43.50 216 ASP A N 1
ATOM 1798 C CA . ASP A 1 216 ? -15.346 1.648 -14.577 1.00 43.50 216 ASP A CA 1
ATOM 1799 C C . ASP A 1 216 ? -16.756 1.080 -14.319 1.00 43.50 216 ASP A C 1
ATOM 1801 O O . ASP A 1 216 ? -17.778 1.703 -14.600 1.00 43.50 216 ASP A O 1
ATOM 1805 N N . VAL A 1 217 ? -16.818 -0.096 -13.690 1.00 42.97 217 VAL A N 1
ATOM 1806 C CA . VAL A 1 217 ? -17.957 -0.564 -12.892 1.00 42.97 217 VAL A CA 1
ATOM 1807 C C . VAL A 1 217 ? -18.301 0.453 -11.785 1.00 42.97 217 VAL A C 1
ATOM 1809 O O . VAL A 1 217 ? -19.389 0.391 -11.215 1.00 42.97 217 VAL A O 1
ATOM 1812 N N . TYR A 1 218 ? -17.408 1.415 -11.496 1.00 45.28 218 TYR A N 1
ATOM 1813 C CA . TYR A 1 218 ? -17.513 2.336 -10.368 1.00 45.28 218 TYR A CA 1
ATOM 1814 C C . TYR A 1 218 ? -17.399 3.838 -10.694 1.00 45.28 218 TYR A C 1
ATOM 1816 O O . TYR A 1 218 ? -16.877 4.585 -9.864 1.00 45.28 218 TYR A O 1
ATOM 1824 N N . LYS A 1 219 ? -17.948 4.335 -11.819 1.00 38.91 219 LYS A N 1
ATOM 1825 C CA . LYS A 1 219 ? -18.293 5.775 -11.934 1.00 38.91 219 LYS A CA 1
ATOM 1826 C C . LYS A 1 219 ? -19.324 6.150 -10.854 1.00 38.91 219 LYS A C 1
ATOM 1828 O O . LYS A 1 219 ? -20.513 6.254 -11.142 1.00 38.91 219 LYS A O 1
ATOM 1833 N N . PHE A 1 220 ? -18.898 6.368 -9.611 1.00 45.75 220 PHE A N 1
ATOM 1834 C CA . PHE A 1 220 ? -19.788 6.728 -8.509 1.00 45.75 220 PHE A CA 1
ATOM 1835 C C . PHE A 1 220 ? -19.457 8.090 -7.923 1.00 45.75 220 PHE A C 1
ATOM 1837 O O . PHE A 1 220 ? -18.325 8.408 -7.565 1.00 45.75 220 PHE A O 1
ATOM 1844 N N . LYS A 1 221 ? -20.512 8.897 -7.795 1.00 36.78 221 LYS A N 1
ATOM 1845 C CA . LYS A 1 221 ? -20.535 10.045 -6.897 1.00 36.78 221 LYS A CA 1
ATOM 1846 C C . LYS A 1 221 ? -20.425 9.526 -5.458 1.00 36.78 221 LYS A C 1
ATOM 1848 O O . LYS A 1 221 ? -21.029 8.495 -5.149 1.00 36.78 221 LYS A O 1
ATOM 1853 N N . PRO A 1 222 ? -19.732 10.237 -4.555 1.00 35.50 222 PRO A N 1
ATOM 1854 C CA . PRO A 1 222 ? -19.787 9.899 -3.139 1.00 35.50 222 PRO A CA 1
ATOM 1855 C C . PRO A 1 222 ? -21.259 9.918 -2.683 1.00 35.50 222 PRO A C 1
ATOM 1857 O O . PRO A 1 222 ? -21.936 10.930 -2.868 1.00 35.50 222 PRO A O 1
ATOM 1860 N N . ASN A 1 223 ? -21.729 8.799 -2.110 1.00 39.78 223 ASN A N 1
ATOM 1861 C CA . ASN A 1 223 ? -23.060 8.543 -1.515 1.00 39.78 223 ASN A CA 1
ATOM 1862 C C . ASN A 1 223 ? -24.130 7.812 -2.356 1.00 39.78 223 ASN A C 1
ATOM 1864 O O . ASN A 1 223 ? -25.247 7.649 -1.865 1.00 39.78 223 ASN A O 1
ATOM 1868 N N . GLU A 1 224 ? -23.833 7.308 -3.556 1.00 40.03 224 GLU A N 1
ATOM 1869 C CA . GLU A 1 224 ? -24.764 6.413 -4.269 1.00 40.03 224 GLU A CA 1
ATOM 1870 C C . GLU A 1 224 ? -24.357 4.941 -4.079 1.00 40.03 224 GLU A C 1
ATOM 1872 O O . GLU A 1 224 ? -23.394 4.457 -4.669 1.00 40.03 224 GLU A O 1
ATOM 1877 N N . VAL A 1 225 ? -25.104 4.208 -3.244 1.00 36.78 225 VAL A N 1
ATOM 1878 C CA . VAL A 1 225 ? -25.018 2.741 -3.163 1.00 36.78 225 VAL A CA 1
ATOM 1879 C C . VAL A 1 225 ? -25.725 2.173 -4.390 1.00 36.78 225 VAL A C 1
ATOM 1881 O O . VAL A 1 225 ? -26.926 1.924 -4.356 1.00 36.78 225 VAL A O 1
ATOM 1884 N N . CYS A 1 226 ? -25.009 1.981 -5.493 1.00 37.28 226 CYS A N 1
ATOM 1885 C CA . CYS A 1 226 ? -25.507 1.118 -6.562 1.00 37.28 226 CYS A CA 1
ATOM 1886 C C . CYS A 1 226 ? -24.933 -0.283 -6.409 1.00 37.28 226 CYS A C 1
ATOM 1888 O O . CYS A 1 226 ? -23.791 -0.465 -5.982 1.00 37.28 226 CYS A O 1
ATOM 1890 N N . ALA A 1 227 ? -25.761 -1.266 -6.754 1.00 39.81 227 ALA A N 1
ATOM 1891 C CA . ALA A 1 227 ? -25.364 -2.652 -6.898 1.00 39.81 227 ALA A CA 1
ATOM 1892 C C . ALA A 1 227 ? -24.086 -2.738 -7.743 1.00 39.81 227 ALA A C 1
ATOM 1894 O O . ALA A 1 227 ? -23.950 -2.023 -8.739 1.00 39.81 227 ALA A O 1
ATOM 1895 N N . VAL A 1 228 ? -23.153 -3.601 -7.331 1.00 47.22 228 VAL A N 1
ATOM 1896 C CA . VAL A 1 228 ? -22.099 -4.107 -8.219 1.00 47.22 228 VAL A CA 1
ATOM 1897 C C . VAL A 1 228 ? -22.786 -4.429 -9.545 1.00 47.22 228 VAL A C 1
ATOM 1899 O O . VAL A 1 228 ? -23.832 -5.080 -9.503 1.00 47.22 228 VAL A O 1
ATOM 1902 N N . ALA A 1 229 ? -22.294 -3.879 -10.665 1.00 46.47 229 ALA A N 1
ATOM 1903 C CA . ALA A 1 229 ? -22.971 -4.009 -11.955 1.00 46.47 229 ALA A CA 1
ATOM 1904 C C . ALA A 1 229 ? -23.455 -5.452 -12.125 1.00 46.47 229 ALA A C 1
ATOM 1906 O O . ALA A 1 229 ? -22.686 -6.378 -11.875 1.00 46.47 229 ALA A O 1
ATOM 1907 N N . GLU A 1 230 ? -24.717 -5.637 -12.518 1.00 45.78 230 GLU A N 1
ATOM 1908 C CA . GLU A 1 230 ? -25.410 -6.938 -12.569 1.00 45.78 230 GLU A CA 1
ATOM 1909 C C . GLU A 1 230 ? -24.692 -8.006 -13.437 1.00 45.78 230 GLU A C 1
ATOM 1911 O O . GLU A 1 230 ? -25.125 -9.153 -13.483 1.00 45.78 230 GLU A O 1
ATOM 1916 N N . ASN A 1 231 ? -23.565 -7.649 -14.069 1.00 49.94 231 ASN A N 1
ATOM 1917 C CA . ASN A 1 231 ? -22.694 -8.469 -14.908 1.00 49.94 231 ASN A CA 1
ATOM 1918 C C . ASN A 1 231 ? -21.251 -8.631 -14.362 1.00 49.94 231 ASN A C 1
ATOM 1920 O O . ASN A 1 231 ? -20.340 -8.895 -15.141 1.00 49.94 231 ASN A O 1
ATOM 1924 N N . PHE A 1 232 ? -20.990 -8.432 -13.064 1.00 61.56 232 PHE A N 1
ATOM 1925 C CA . PHE A 1 232 ? -19.651 -8.651 -12.493 1.00 61.56 232 PHE A CA 1
ATOM 1926 C C . PHE A 1 232 ? -19.359 -10.151 -12.325 1.00 61.56 232 PHE A C 1
ATOM 1928 O O . PHE A 1 232 ? -19.682 -10.749 -11.298 1.00 61.56 232 PHE A O 1
ATOM 1935 N N . ASP A 1 233 ? -18.753 -10.763 -13.343 1.00 74.31 233 ASP A N 1
ATOM 1936 C CA . ASP A 1 233 ? -18.289 -12.151 -13.289 1.00 74.31 233 ASP A CA 1
ATOM 1937 C C . ASP A 1 233 ? -16.844 -12.221 -12.764 1.00 74.31 233 ASP A C 1
ATOM 1939 O O . ASP A 1 233 ? -15.887 -11.777 -13.405 1.00 74.31 233 ASP A O 1
ATOM 1943 N N . ILE A 1 234 ? -16.681 -12.794 -11.569 1.00 75.19 234 ILE A N 1
ATOM 1944 C CA . ILE A 1 234 ? -15.378 -12.962 -10.914 1.00 75.19 234 ILE A CA 1
ATOM 1945 C C . ILE A 1 234 ? -14.431 -13.821 -11.759 1.00 75.19 234 ILE A C 1
ATOM 1947 O O . ILE A 1 234 ? -13.230 -13.547 -11.777 1.00 75.19 234 ILE A O 1
ATOM 1951 N N . ASP A 1 235 ? -14.932 -14.841 -12.458 1.00 79.81 235 ASP A N 1
ATOM 1952 C CA . ASP A 1 235 ? -14.093 -15.729 -13.261 1.00 79.81 235 ASP A CA 1
ATOM 1953 C C . ASP A 1 235 ? -13.527 -14.988 -14.482 1.00 79.81 235 ASP A C 1
ATOM 1955 O O . ASP A 1 235 ? -12.333 -15.114 -14.780 1.00 79.81 235 ASP A O 1
ATOM 1959 N N . GLU A 1 236 ? -14.336 -14.142 -15.129 1.00 79.81 236 GLU A N 1
ATOM 1960 C CA . GLU A 1 236 ? -13.876 -13.265 -16.214 1.00 79.81 236 GLU A CA 1
ATOM 1961 C C . GLU A 1 236 ? -12.832 -12.258 -15.716 1.00 79.81 236 GLU A C 1
ATOM 1963 O O . GLU A 1 236 ? -11.781 -12.097 -16.339 1.00 79.81 236 GLU A O 1
ATOM 1968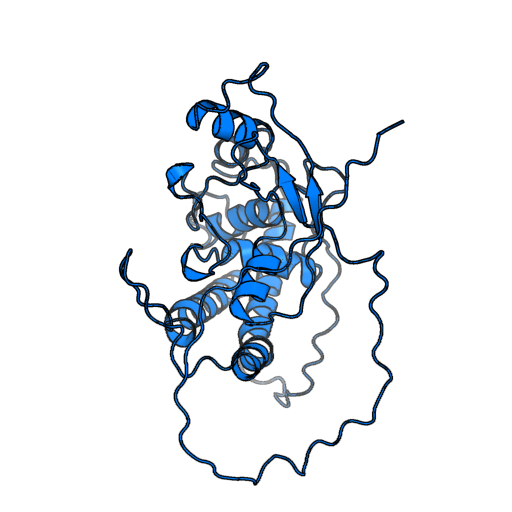 N N . GLN A 1 237 ? -13.053 -11.642 -14.551 1.00 77.19 237 GLN A N 1
ATOM 1969 C CA . GLN A 1 237 ? -12.099 -10.705 -13.943 1.00 77.19 237 GLN A CA 1
ATOM 1970 C C . GLN A 1 237 ? -10.776 -11.380 -13.567 1.00 77.19 237 GLN A C 1
ATOM 1972 O O . GLN A 1 237 ? -9.688 -10.822 -13.754 1.00 77.19 237 GLN A O 1
ATOM 1977 N N . VAL A 1 238 ? -10.839 -12.610 -13.055 1.00 81.81 238 VAL A N 1
ATOM 1978 C CA . VAL A 1 238 ? -9.655 -13.418 -12.757 1.00 81.81 238 VAL A CA 1
ATOM 1979 C C . VAL A 1 238 ? -8.877 -13.729 -14.034 1.00 81.81 238 VAL A C 1
ATOM 1981 O O . VAL A 1 238 ? -7.641 -13.688 -14.006 1.00 81.81 238 VAL A O 1
ATOM 1984 N N . GLU A 1 239 ? -9.560 -14.034 -15.135 1.00 82.75 239 GLU A N 1
ATOM 1985 C CA . GLU A 1 239 ? -8.922 -14.332 -16.415 1.00 82.75 239 GLU A CA 1
ATOM 1986 C C . GLU A 1 239 ? -8.333 -13.083 -17.077 1.00 82.75 239 GLU A C 1
ATOM 1988 O O . GLU A 1 239 ? -7.149 -13.077 -17.414 1.00 82.75 239 GLU A O 1
ATOM 1993 N N . PHE A 1 240 ? -9.078 -11.979 -17.131 1.00 81.94 240 PHE A N 1
ATOM 1994 C CA . PHE A 1 240 ? -8.572 -10.675 -17.567 1.00 81.94 240 PHE A CA 1
ATOM 1995 C C . PHE A 1 240 ? -7.343 -10.246 -16.750 1.00 81.94 240 PHE A C 1
ATOM 1997 O O . PHE A 1 240 ? -6.309 -9.828 -17.284 1.00 81.94 240 PHE A O 1
ATOM 2004 N N . GLY A 1 241 ? -7.396 -10.457 -15.433 1.00 84.69 241 GLY A N 1
ATOM 2005 C CA . GLY A 1 241 ? -6.274 -10.234 -14.535 1.00 84.69 241 GLY A CA 1
ATOM 2006 C C . GLY A 1 241 ? -5.034 -11.064 -14.892 1.00 84.69 241 GLY A C 1
ATOM 2007 O O . GLY A 1 241 ? -3.904 -10.593 -14.725 1.00 84.69 241 GLY A O 1
ATOM 2008 N N . LYS A 1 242 ? -5.205 -12.303 -15.369 1.00 85.00 242 LYS A N 1
ATOM 2009 C CA . LYS A 1 242 ? -4.099 -13.179 -15.786 1.00 85.00 242 LYS A CA 1
ATOM 2010 C C . LYS A 1 242 ? -3.522 -12.799 -17.141 1.00 85.00 242 LYS A C 1
ATOM 2012 O O . LYS A 1 242 ? -2.297 -12.733 -17.241 1.00 85.00 242 LYS A O 1
ATOM 2017 N N . GLU A 1 243 ? -4.383 -12.566 -18.121 1.00 86.25 243 GLU A N 1
ATOM 2018 C CA . GLU A 1 243 ? -4.007 -12.444 -19.531 1.00 86.25 243 GLU A CA 1
ATOM 2019 C C . GLU A 1 243 ? -3.625 -11.014 -19.927 1.00 86.25 243 GLU A C 1
ATOM 2021 O O . GLU A 1 243 ? -2.827 -10.828 -20.840 1.00 86.25 243 GLU A O 1
ATOM 2026 N N . VAL A 1 244 ? -4.124 -10.000 -19.211 1.00 85.25 244 VAL A N 1
ATOM 2027 C CA . VAL A 1 244 ? -3.888 -8.584 -19.544 1.00 85.25 244 VAL A CA 1
ATOM 2028 C C . VAL A 1 244 ? -3.121 -7.876 -18.431 1.00 85.25 244 VAL A C 1
ATOM 2030 O O . VAL A 1 244 ? -1.983 -7.438 -18.616 1.00 85.25 244 VAL A O 1
ATOM 2033 N N . VAL A 1 245 ? -3.696 -7.831 -17.227 1.00 87.25 245 VAL A N 1
ATOM 2034 C CA . VAL A 1 245 ? -3.174 -6.997 -16.131 1.00 87.25 245 VAL A CA 1
ATOM 2035 C C . VAL A 1 245 ? -1.795 -7.472 -15.659 1.00 87.25 245 VAL A C 1
ATOM 2037 O O . VAL A 1 245 ? -0.853 -6.684 -15.532 1.00 87.25 245 VAL A O 1
ATOM 2040 N N . ARG A 1 246 ? -1.625 -8.778 -15.410 1.00 89.06 246 ARG A N 1
ATOM 2041 C CA . ARG A 1 246 ? -0.345 -9.342 -14.938 1.00 89.06 246 ARG A CA 1
ATOM 2042 C C . ARG A 1 246 ? 0.811 -9.149 -15.929 1.00 89.06 246 ARG A C 1
ATOM 2044 O O . ARG A 1 246 ? 1.904 -8.835 -15.442 1.00 89.06 246 ARG A O 1
ATOM 2051 N N . PRO A 1 247 ? 0.639 -9.348 -17.251 1.00 89.38 247 PRO A N 1
ATOM 2052 C CA . PRO A 1 247 ? 1.648 -8.998 -18.247 1.00 89.38 247 PRO A CA 1
ATOM 2053 C C . PRO A 1 247 ? 2.060 -7.526 -18.214 1.00 89.38 247 PRO A C 1
ATOM 2055 O O . PRO A 1 247 ? 3.264 -7.263 -18.170 1.00 89.38 247 PRO A O 1
ATOM 2058 N N . CYS A 1 248 ? 1.109 -6.588 -18.126 1.00 90.12 248 CYS A N 1
ATOM 2059 C CA . CYS A 1 248 ? 1.415 -5.157 -18.008 1.00 90.12 248 CYS A CA 1
ATOM 2060 C C . CYS A 1 248 ? 2.258 -4.858 -16.759 1.00 90.12 248 CYS A C 1
ATOM 2062 O O . CYS A 1 248 ? 3.324 -4.249 -16.860 1.00 90.12 248 CYS A O 1
ATOM 2064 N N . TYR A 1 249 ? 1.859 -5.374 -15.587 1.00 93.25 249 TYR A N 1
ATOM 2065 C CA . TYR A 1 249 ? 2.666 -5.247 -14.366 1.00 93.25 249 TYR A CA 1
ATOM 2066 C C . TYR A 1 249 ? 4.052 -5.875 -14.514 1.00 93.25 249 TYR A C 1
ATOM 2068 O O . TYR A 1 249 ? 5.034 -5.327 -14.025 1.00 93.25 249 TYR A O 1
ATOM 2076 N N . ARG A 1 250 ? 4.168 -7.028 -15.180 1.00 91.19 250 ARG A N 1
ATOM 2077 C CA . ARG A 1 250 ? 5.464 -7.688 -15.381 1.00 91.19 250 ARG A CA 1
ATOM 2078 C C . ARG A 1 250 ? 6.403 -6.830 -16.230 1.00 91.19 250 ARG A C 1
ATOM 2080 O O . ARG A 1 250 ? 7.568 -6.693 -15.861 1.00 91.19 250 ARG A O 1
ATOM 2087 N N . ALA A 1 251 ? 5.908 -6.263 -17.328 1.00 91.19 251 ALA A N 1
ATOM 2088 C CA . ALA A 1 251 ? 6.682 -5.372 -18.188 1.00 91.19 251 ALA A CA 1
ATOM 2089 C C . ALA A 1 251 ? 7.074 -4.075 -17.456 1.00 91.19 251 ALA A C 1
ATOM 2091 O O . ALA A 1 251 ? 8.237 -3.674 -17.505 1.00 91.19 251 ALA A O 1
ATOM 2092 N N . ALA A 1 252 ? 6.154 -3.480 -16.688 1.00 93.00 252 ALA A N 1
ATOM 2093 C CA . ALA A 1 252 ? 6.448 -2.322 -15.843 1.00 93.00 252 ALA A CA 1
ATOM 2094 C C . ALA A 1 252 ? 7.533 -2.633 -14.794 1.00 93.00 252 ALA A C 1
ATOM 2096 O O . ALA A 1 252 ? 8.492 -1.878 -14.649 1.00 93.00 252 ALA A O 1
ATOM 2097 N N . CYS A 1 253 ? 7.443 -3.774 -14.103 1.00 93.81 253 CYS A N 1
ATOM 2098 C CA . CYS A 1 253 ? 8.451 -4.199 -13.127 1.00 93.81 253 CYS A CA 1
ATOM 2099 C C . CYS A 1 253 ? 9.825 -4.453 -13.757 1.00 93.81 253 CYS A C 1
ATOM 2101 O O . CYS A 1 253 ? 10.842 -4.254 -13.094 1.00 93.81 253 CYS A O 1
ATOM 2103 N N . TRP A 1 254 ? 9.873 -4.901 -15.014 1.00 90.19 254 TRP A N 1
ATOM 2104 C CA . TRP A 1 254 ? 11.134 -5.042 -15.737 1.00 90.19 254 TRP A CA 1
ATOM 2105 C C . TRP A 1 254 ? 11.801 -3.680 -15.956 1.00 90.19 254 TRP A C 1
ATOM 2107 O O . TRP A 1 254 ? 12.973 -3.533 -15.625 1.00 90.19 254 TRP A O 1
ATOM 2117 N N . ALA A 1 255 ? 11.045 -2.672 -16.398 1.00 91.25 255 ALA A N 1
ATOM 2118 C CA . ALA A 1 255 ? 11.551 -1.305 -16.515 1.00 91.25 255 ALA A CA 1
ATOM 2119 C C . ALA A 1 255 ? 11.991 -0.721 -15.160 1.00 91.25 255 ALA A C 1
ATOM 2121 O O . ALA A 1 255 ? 13.053 -0.111 -15.055 1.00 91.25 255 ALA A O 1
ATOM 2122 N N . LEU A 1 256 ? 11.211 -0.955 -14.100 1.00 93.81 256 LEU A N 1
ATOM 2123 C CA . LEU A 1 256 ? 11.516 -0.469 -12.752 1.00 93.81 256 LEU A CA 1
ATOM 2124 C C . LEU A 1 256 ? 12.782 -1.075 -12.140 1.00 93.81 256 LEU A C 1
ATOM 2126 O O . LEU A 1 256 ? 13.300 -0.511 -11.179 1.00 93.81 256 LEU A O 1
ATOM 2130 N N . ARG A 1 257 ? 13.287 -2.204 -12.646 1.00 92.12 257 ARG A N 1
ATOM 2131 C CA . ARG A 1 257 ? 14.502 -2.838 -12.119 1.00 92.12 257 ARG A CA 1
ATOM 2132 C C . ARG A 1 257 ? 15.702 -1.903 -12.192 1.00 92.12 257 ARG A C 1
ATOM 2134 O O . ARG A 1 257 ? 16.357 -1.703 -11.177 1.00 92.12 257 ARG A O 1
ATOM 2141 N N . ASP A 1 258 ? 15.935 -1.314 -13.358 1.00 89.00 258 ASP A N 1
ATOM 2142 C CA . ASP A 1 258 ? 17.036 -0.377 -13.590 1.00 89.00 258 ASP A CA 1
ATOM 2143 C C . ASP A 1 258 ? 16.921 0.838 -12.661 1.00 89.00 258 ASP A C 1
ATOM 2145 O O . ASP A 1 258 ? 17.853 1.170 -11.934 1.00 89.00 258 ASP A O 1
ATOM 2149 N N . LEU A 1 259 ? 15.721 1.417 -12.551 1.00 91.62 259 LEU A N 1
ATOM 2150 C CA . LEU A 1 259 ? 15.451 2.497 -11.601 1.00 91.62 259 LEU A CA 1
ATOM 2151 C C . LEU A 1 259 ? 15.755 2.096 -10.144 1.00 91.62 259 LEU A C 1
ATOM 2153 O O . LEU A 1 259 ? 16.374 2.868 -9.409 1.00 91.62 259 LEU A O 1
ATOM 2157 N N . CYS A 1 260 ? 15.344 0.896 -9.718 1.00 93.19 260 CYS A N 1
ATOM 2158 C CA . CYS A 1 260 ? 15.633 0.384 -8.377 1.00 93.19 260 CYS A CA 1
ATOM 2159 C C . CYS A 1 260 ? 17.143 0.203 -8.155 1.00 93.19 260 CYS A C 1
ATOM 2161 O O . CYS A 1 260 ? 17.663 0.604 -7.115 1.00 93.19 260 CYS A O 1
ATOM 2163 N N . GLU A 1 261 ? 17.851 -0.389 -9.118 1.00 92.06 261 GLU A N 1
ATOM 2164 C CA . GLU A 1 261 ? 19.298 -0.621 -9.059 1.00 92.06 261 GLU A CA 1
ATOM 2165 C C . GLU A 1 261 ? 20.072 0.703 -9.004 1.00 92.06 261 GLU A C 1
ATOM 2167 O O . GLU A 1 261 ? 20.965 0.858 -8.169 1.00 92.06 261 GLU A O 1
ATOM 2172 N N . ASN A 1 262 ? 19.662 1.698 -9.794 1.00 90.12 262 ASN A N 1
ATOM 2173 C CA . ASN A 1 262 ? 20.246 3.039 -9.777 1.00 90.12 262 ASN A CA 1
ATOM 2174 C C . ASN A 1 262 ? 19.997 3.758 -8.448 1.00 90.12 262 ASN A C 1
ATOM 2176 O O . ASN A 1 262 ? 20.902 4.411 -7.926 1.00 90.12 262 ASN A O 1
ATOM 2180 N N . TYR A 1 263 ? 18.805 3.613 -7.859 1.00 90.31 263 TYR A N 1
ATOM 2181 C CA . TYR A 1 263 ? 18.553 4.115 -6.508 1.00 90.31 263 TYR A CA 1
ATOM 2182 C C . TYR A 1 263 ? 19.480 3.449 -5.484 1.00 90.31 263 TYR A C 1
ATOM 2184 O O . TYR A 1 263 ? 20.134 4.142 -4.705 1.00 90.31 263 TYR A O 1
ATOM 2192 N N . GLN A 1 264 ? 19.577 2.114 -5.506 1.00 90.31 264 GLN A N 1
ATOM 2193 C CA . GLN A 1 264 ? 20.413 1.342 -4.583 1.00 90.31 264 GLN A CA 1
ATOM 2194 C C . GLN A 1 264 ? 21.896 1.721 -4.696 1.00 90.31 264 GLN A C 1
ATOM 2196 O O . GLN A 1 264 ? 22.568 1.844 -3.674 1.00 90.31 264 GLN A O 1
ATOM 2201 N N . ALA A 1 265 ? 22.397 1.934 -5.915 1.00 88.81 265 ALA A N 1
ATOM 2202 C CA . ALA A 1 265 ? 23.785 2.309 -6.177 1.00 88.81 265 ALA A CA 1
ATOM 2203 C C . ALA A 1 265 ? 24.143 3.712 -5.661 1.00 88.81 265 ALA A C 1
ATOM 2205 O O . ALA A 1 265 ? 25.300 3.968 -5.333 1.00 88.81 265 ALA A O 1
ATOM 2206 N N . LYS A 1 266 ? 23.161 4.614 -5.575 1.00 85.12 266 LYS A N 1
ATOM 2207 C CA . LYS A 1 266 ? 23.354 5.987 -5.095 1.00 85.12 266 LYS A CA 1
ATOM 2208 C C . LYS A 1 266 ? 23.170 6.143 -3.581 1.00 85.12 266 LYS A C 1
ATOM 2210 O O . LYS A 1 266 ? 23.438 7.220 -3.057 1.00 85.12 266 LYS A O 1
ATOM 2215 N N . GLN A 1 267 ? 22.700 5.116 -2.865 1.00 81.00 267 GLN A N 1
ATOM 2216 C CA . GLN A 1 267 ? 22.395 5.233 -1.436 1.00 81.00 267 GLN A CA 1
ATOM 2217 C C . GLN A 1 267 ? 23.611 5.655 -0.582 1.00 81.00 267 GLN A C 1
ATOM 2219 O O . GLN A 1 267 ? 24.725 5.194 -0.832 1.00 81.00 267 GLN A O 1
ATOM 2224 N N . PRO A 1 268 ? 23.397 6.448 0.489 1.00 73.38 268 PRO A N 1
ATOM 2225 C CA . PRO A 1 268 ? 22.108 6.963 0.961 1.00 73.38 268 PRO A CA 1
ATOM 2226 C C . PRO A 1 268 ? 21.701 8.272 0.256 1.00 73.38 268 PRO A C 1
ATOM 2228 O O . PRO A 1 268 ? 22.346 9.301 0.438 1.00 73.38 268 PRO A O 1
ATOM 2231 N N . VAL A 1 269 ? 20.578 8.258 -0.477 1.00 69.75 269 VAL A N 1
ATOM 2232 C CA . VAL A 1 269 ? 19.942 9.477 -1.015 1.00 69.75 269 VAL A CA 1
ATOM 2233 C C . VAL A 1 269 ? 18.597 9.682 -0.317 1.00 69.75 269 VAL A C 1
ATOM 2235 O O . VAL A 1 269 ? 17.731 8.803 -0.422 1.00 69.75 269 VAL A O 1
ATOM 2238 N N . PRO A 1 270 ? 18.396 10.810 0.391 1.00 72.62 270 PRO A N 1
ATOM 2239 C CA . PRO A 1 270 ? 17.081 11.198 0.883 1.00 72.62 270 PRO A CA 1
ATOM 2240 C C . PRO A 1 270 ? 16.095 11.348 -0.280 1.00 72.62 270 PRO A C 1
ATOM 2242 O O . PRO A 1 270 ? 16.368 12.053 -1.249 1.00 72.62 270 PRO A O 1
ATOM 2245 N N . LEU A 1 271 ? 14.937 10.697 -0.187 1.00 80.25 271 LEU A N 1
ATOM 2246 C CA . LEU A 1 271 ? 13.922 10.728 -1.243 1.00 80.25 271 LEU A CA 1
ATOM 2247 C C . LEU A 1 271 ? 12.853 11.783 -0.965 1.00 80.25 271 LEU A C 1
ATOM 2249 O O . LEU A 1 271 ? 11.926 11.527 -0.203 1.00 80.25 271 LEU A O 1
ATOM 2253 N N . GLY A 1 272 ? 12.942 12.953 -1.600 1.00 80.25 272 GLY A N 1
ATOM 2254 C CA . GLY A 1 272 ? 11.886 13.973 -1.547 1.00 80.25 272 GLY A CA 1
ATOM 2255 C C . GLY A 1 272 ? 11.367 14.232 -0.124 1.00 80.25 272 GLY A C 1
ATOM 2256 O O . GLY A 1 272 ? 12.121 14.627 0.764 1.00 80.25 272 GLY A O 1
ATOM 2257 N N . LYS A 1 273 ? 10.071 13.971 0.112 1.00 83.38 273 LYS A N 1
ATOM 2258 C CA . LYS A 1 273 ? 9.397 14.153 1.414 1.00 83.38 273 LYS A CA 1
ATOM 2259 C C . LYS A 1 273 ? 9.315 12.869 2.254 1.00 83.38 273 LYS A C 1
ATOM 2261 O O . LYS A 1 273 ? 8.519 12.817 3.189 1.00 83.38 273 LYS A O 1
ATOM 2266 N N . MET A 1 274 ? 10.121 11.846 1.963 1.00 84.69 274 MET A N 1
ATOM 2267 C CA . MET A 1 274 ? 10.052 10.520 2.596 1.00 84.69 274 MET A CA 1
ATOM 2268 C C . MET A 1 274 ? 10.008 10.583 4.124 1.00 84.69 274 MET A C 1
ATOM 2270 O O . MET A 1 274 ? 9.125 9.990 4.725 1.00 84.69 274 MET A O 1
ATOM 2274 N N . SER A 1 275 ? 10.892 11.358 4.757 1.00 84.56 275 SER A N 1
ATOM 2275 C CA . SER A 1 275 ? 10.946 11.469 6.222 1.00 84.56 275 SER A CA 1
ATOM 2276 C C . SER A 1 275 ? 9.720 12.144 6.841 1.00 84.56 275 SER A C 1
ATOM 2278 O O . SER A 1 275 ? 9.425 11.919 8.013 1.00 84.56 275 SER A O 1
ATOM 2280 N N . LYS A 1 276 ? 8.999 12.959 6.061 1.00 85.75 276 LYS A N 1
ATOM 2281 C CA . LYS A 1 276 ? 7.737 13.587 6.464 1.00 85.75 276 LYS A CA 1
ATOM 2282 C C . LYS A 1 276 ? 6.556 12.631 6.291 1.00 85.75 276 LYS A C 1
ATOM 2284 O O . LYS A 1 276 ? 5.664 12.625 7.130 1.00 85.75 276 LYS A O 1
ATOM 2289 N N . LEU A 1 277 ? 6.541 11.866 5.200 1.00 86.56 277 LEU A N 1
ATOM 2290 C CA . LEU A 1 277 ? 5.448 10.950 4.852 1.00 86.56 277 LEU A CA 1
ATOM 2291 C C . LEU A 1 277 ? 5.543 9.612 5.601 1.00 86.56 277 LEU A C 1
ATOM 2293 O O . LEU A 1 277 ? 4.529 9.020 5.950 1.00 86.56 277 LEU A O 1
ATOM 2297 N N . PHE A 1 278 ? 6.763 9.166 5.890 1.00 86.19 278 PHE A N 1
ATOM 2298 C CA . PHE A 1 278 ? 7.086 7.936 6.604 1.00 86.19 278 PHE A CA 1
ATOM 2299 C C . PHE A 1 278 ? 8.051 8.262 7.754 1.00 86.19 278 PHE A C 1
ATOM 2301 O O . PHE A 1 278 ? 9.271 8.108 7.609 1.00 86.19 278 PHE A O 1
ATOM 2308 N N . PRO A 1 279 ? 7.530 8.745 8.899 1.00 80.31 279 PRO A N 1
ATOM 2309 C CA . PRO A 1 279 ? 8.354 9.132 10.037 1.00 80.31 279 PRO A CA 1
ATOM 2310 C C . PRO A 1 279 ? 9.330 8.025 10.455 1.00 80.31 279 PRO A C 1
ATOM 2312 O O . PRO A 1 279 ? 8.984 6.845 10.495 1.00 80.31 279 PRO A O 1
ATOM 2315 N N . GLY A 1 280 ? 10.572 8.412 10.748 1.00 76.56 280 GLY A N 1
ATOM 2316 C CA . GLY A 1 280 ? 11.641 7.479 11.120 1.00 76.56 280 GLY A CA 1
ATOM 2317 C C . GLY A 1 280 ? 12.349 6.801 9.941 1.00 76.56 280 GLY A C 1
ATOM 2318 O O . GLY A 1 280 ? 13.201 5.950 10.167 1.00 76.56 280 GLY A O 1
ATOM 2319 N N . THR A 1 281 ? 12.033 7.160 8.690 1.00 78.25 281 THR A N 1
ATOM 2320 C CA . THR A 1 281 ? 12.661 6.583 7.490 1.00 78.25 281 THR A CA 1
ATOM 2321 C C . THR A 1 281 ? 13.115 7.674 6.514 1.00 78.25 281 THR A C 1
ATOM 2323 O O . THR A 1 281 ? 12.310 8.468 6.039 1.00 78.25 281 THR A O 1
ATOM 2326 N N . SER A 1 282 ? 14.409 7.716 6.183 1.00 78.56 282 SER A N 1
ATOM 2327 C CA . SER A 1 282 ? 14.972 8.622 5.160 1.00 78.56 282 SER A CA 1
ATOM 2328 C C . SER A 1 282 ? 15.407 7.908 3.874 1.00 78.56 282 SER A C 1
ATOM 2330 O O . SER A 1 282 ? 15.605 8.565 2.854 1.00 78.56 282 SER A O 1
ATOM 2332 N N . VAL A 1 283 ? 15.519 6.576 3.913 1.00 86.31 283 VAL A N 1
ATOM 2333 C CA . VAL A 1 283 ? 15.936 5.699 2.806 1.00 86.31 283 VAL A CA 1
ATOM 2334 C C . VAL A 1 283 ? 14.951 4.544 2.647 1.00 86.31 283 VAL A C 1
ATOM 2336 O O . VAL A 1 283 ? 14.269 4.187 3.606 1.00 86.31 283 VAL A O 1
ATOM 2339 N N . LEU A 1 284 ? 14.845 3.946 1.459 1.00 91.56 284 LEU A N 1
ATOM 2340 C CA . LEU A 1 284 ? 13.919 2.823 1.280 1.00 91.56 284 LEU A CA 1
ATOM 2341 C C . LEU A 1 284 ? 14.417 1.568 2.005 1.00 91.56 284 LEU A C 1
ATOM 2343 O O . LEU A 1 284 ? 15.611 1.269 1.954 1.00 91.56 284 LEU A O 1
ATOM 2347 N N . PRO A 1 285 ? 13.506 0.814 2.642 1.00 91.62 285 PRO A N 1
ATOM 2348 C CA . PRO A 1 285 ? 13.851 -0.421 3.330 1.00 91.62 285 PRO A CA 1
ATOM 2349 C C . PRO A 1 285 ? 14.106 -1.581 2.360 1.00 91.62 285 PRO A C 1
ATOM 2351 O O . PRO A 1 285 ? 13.652 -1.577 1.211 1.00 91.62 285 PRO A O 1
ATOM 2354 N N . GLY A 1 286 ? 14.733 -2.638 2.881 1.00 92.12 286 GLY A N 1
ATOM 2355 C CA . GLY A 1 286 ? 14.985 -3.891 2.166 1.00 92.12 286 GLY A CA 1
ATOM 2356 C C . GLY A 1 286 ? 16.128 -3.813 1.156 1.00 92.12 286 GLY A C 1
ATOM 2357 O O . GLY A 1 286 ? 17.075 -3.054 1.339 1.00 92.12 286 GLY A O 1
ATOM 2358 N N . ARG A 1 287 ? 16.072 -4.656 0.117 1.00 92.38 287 ARG A N 1
ATOM 2359 C CA . ARG A 1 287 ? 17.121 -4.742 -0.911 1.00 92.38 287 ARG A CA 1
ATOM 2360 C C . ARG A 1 287 ? 16.559 -4.905 -2.315 1.00 92.38 287 ARG A C 1
ATOM 2362 O O . ARG A 1 287 ? 15.514 -5.530 -2.513 1.00 92.38 287 ARG A O 1
ATOM 2369 N N . VAL A 1 288 ? 17.315 -4.406 -3.287 1.00 93.69 288 VAL A N 1
ATOM 2370 C CA . VAL A 1 288 ? 17.109 -4.680 -4.711 1.00 93.69 288 VAL A CA 1
ATOM 2371 C C . VAL A 1 288 ? 17.827 -5.977 -5.071 1.00 93.69 288 VAL A C 1
ATOM 2373 O O . VAL A 1 288 ? 18.997 -6.170 -4.744 1.00 93.69 288 VAL A O 1
ATOM 2376 N N . LEU A 1 289 ? 17.114 -6.898 -5.710 1.00 90.38 289 LEU A N 1
ATOM 2377 C CA . LEU A 1 289 ? 17.664 -8.180 -6.137 1.00 90.38 289 LEU A CA 1
ATOM 2378 C C . LEU A 1 289 ? 18.206 -8.031 -7.556 1.00 90.38 289 LEU A C 1
ATOM 2380 O O . LEU A 1 289 ? 17.427 -7.772 -8.458 1.00 90.38 289 LEU A O 1
ATOM 2384 N N . THR A 1 290 ? 19.501 -8.246 -7.774 1.00 74.50 290 THR A N 1
ATOM 2385 C CA . THR A 1 290 ? 20.171 -8.059 -9.079 1.00 74.50 290 THR A CA 1
ATOM 2386 C C . THR A 1 290 ? 20.160 -9.302 -9.974 1.00 74.50 290 THR A C 1
ATOM 2388 O O . THR A 1 290 ? 20.739 -9.304 -11.060 1.00 74.50 290 THR A O 1
ATOM 2391 N N . ALA A 1 291 ? 19.521 -10.395 -9.540 1.00 62.25 291 ALA A N 1
ATOM 2392 C CA . ALA A 1 291 ? 19.414 -11.593 -10.364 1.00 62.25 291 ALA A CA 1
ATOM 2393 C C . ALA A 1 291 ? 18.589 -11.286 -11.630 1.00 62.25 291 ALA A C 1
ATOM 2395 O O . ALA A 1 291 ? 17.505 -10.699 -11.514 1.00 62.25 291 ALA A O 1
ATOM 2396 N N . PRO A 1 292 ? 19.054 -11.691 -12.829 1.00 53.03 292 PRO A N 1
ATOM 2397 C CA . PRO A 1 292 ? 18.272 -11.517 -14.042 1.00 53.03 292 PRO A CA 1
ATOM 2398 C C . PRO A 1 292 ? 16.938 -12.256 -13.879 1.00 53.03 292 PRO A C 1
ATOM 2400 O O . PRO A 1 292 ? 16.911 -13.347 -13.295 1.00 53.03 292 PRO A O 1
ATOM 2403 N N . PRO A 1 293 ? 15.822 -11.693 -14.374 1.00 48.44 293 PRO A N 1
ATOM 2404 C CA . PRO A 1 293 ? 14.552 -12.395 -14.327 1.00 48.44 293 PRO A CA 1
ATOM 2405 C C . PRO A 1 293 ? 14.709 -13.757 -15.020 1.00 48.44 293 PRO A C 1
ATOM 2407 O O . PRO A 1 293 ? 15.476 -13.866 -15.986 1.00 48.44 293 PRO A O 1
ATOM 2410 N N . PRO A 1 294 ? 14.007 -14.811 -14.561 1.00 46.69 294 PRO A N 1
ATOM 2411 C CA . PRO A 1 294 ? 13.966 -16.064 -15.301 1.00 46.69 294 PRO A CA 1
ATOM 2412 C C . PRO A 1 294 ? 13.614 -15.747 -16.758 1.00 46.69 294 PRO A C 1
ATOM 2414 O O . PRO A 1 294 ? 12.655 -15.011 -17.007 1.00 46.69 294 PRO A O 1
ATOM 2417 N N . LYS A 1 295 ? 14.453 -16.228 -17.692 1.00 48.53 295 LYS A N 1
ATOM 2418 C CA . LYS A 1 295 ? 14.361 -15.932 -19.130 1.00 48.53 295 LYS A CA 1
ATOM 2419 C C . LYS A 1 295 ? 12.901 -15.954 -19.570 1.00 48.53 295 LYS A C 1
ATOM 2421 O O . LYS A 1 295 ? 12.185 -16.910 -19.274 1.00 48.53 295 LYS A O 1
ATOM 2426 N N . TRP A 1 296 ? 12.494 -14.909 -20.287 1.00 45.38 296 TRP A N 1
ATOM 2427 C CA . TRP A 1 296 ? 11.200 -14.827 -20.945 1.00 45.38 296 TRP A CA 1
ATOM 2428 C C . TRP A 1 296 ? 11.026 -16.051 -21.850 1.00 45.38 296 TRP A C 1
ATOM 2430 O O . TRP A 1 296 ? 11.580 -16.128 -22.939 1.00 45.38 296 TRP A O 1
ATOM 2440 N N . GLN A 1 297 ? 10.304 -17.055 -21.363 1.00 36.28 297 GLN A N 1
ATOM 2441 C CA . GLN A 1 297 ? 9.713 -18.079 -22.207 1.00 36.28 297 GLN A CA 1
ATOM 2442 C C . GLN A 1 297 ? 8.289 -17.618 -22.466 1.00 36.28 297 GLN A C 1
ATOM 2444 O O . GLN A 1 297 ? 7.347 -18.056 -21.805 1.00 36.28 297 GLN A O 1
ATOM 2449 N N . GLY A 1 298 ? 8.141 -16.682 -23.402 1.00 36.69 298 GLY A N 1
ATOM 2450 C CA . GLY A 1 298 ? 6.878 -16.528 -24.096 1.00 36.69 298 GLY A CA 1
ATOM 2451 C C . GLY A 1 298 ? 6.573 -17.863 -24.766 1.00 36.69 298 GLY A C 1
ATOM 2452 O O . GLY A 1 298 ? 7.082 -18.161 -25.843 1.00 36.69 298 GLY A O 1
ATOM 2453 N N . LYS A 1 299 ? 5.767 -18.716 -24.131 1.00 36.56 299 LYS A N 1
ATOM 2454 C CA . LYS A 1 299 ? 5.038 -19.733 -24.889 1.00 36.56 299 LYS A CA 1
ATOM 2455 C C . LYS A 1 299 ? 3.966 -18.977 -25.663 1.00 36.56 299 LYS A C 1
ATOM 2457 O O . LYS A 1 299 ? 2.858 -18.816 -25.174 1.00 36.56 299 LYS A O 1
ATOM 2462 N N . GLY A 1 300 ? 4.358 -18.454 -26.823 1.00 38.34 300 GLY A N 1
ATOM 2463 C CA . GLY A 1 300 ? 3.474 -17.713 -27.716 1.00 38.34 300 GLY A CA 1
ATOM 2464 C C . GLY A 1 300 ? 4.103 -16.487 -28.369 1.00 38.34 300 GLY A C 1
ATOM 2465 O O . GLY A 1 300 ? 3.491 -15.431 -28.363 1.00 38.34 300 GLY A O 1
ATOM 2466 N N . SER A 1 301 ? 5.304 -16.592 -28.940 1.00 28.81 301 SER A N 1
ATOM 2467 C CA . SER A 1 301 ? 5.764 -15.594 -29.911 1.00 28.81 301 SER A CA 1
ATOM 2468 C C . SER A 1 301 ? 6.623 -16.255 -30.986 1.00 28.81 301 SER A C 1
ATOM 2470 O O . SER A 1 301 ? 7.837 -16.411 -30.854 1.00 28.81 301 SER A O 1
ATOM 2472 N N . HIS A 1 302 ? 5.987 -16.632 -32.089 1.00 34.22 302 HIS A N 1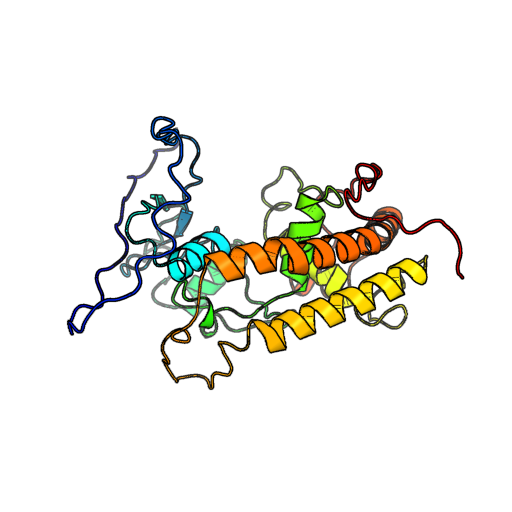
ATOM 2473 C CA . HIS A 1 302 ? 6.672 -16.544 -33.369 1.00 34.22 302 HIS A CA 1
ATOM 2474 C C . HIS A 1 302 ? 6.682 -15.070 -33.769 1.00 34.22 302 HIS A C 1
ATOM 2476 O O . HIS A 1 302 ? 5.825 -14.615 -34.513 1.00 34.22 302 HIS A O 1
ATOM 2482 N N . THR A 1 303 ? 7.639 -14.322 -33.240 1.00 30.31 303 THR A N 1
ATOM 2483 C CA . THR A 1 303 ? 8.094 -13.076 -33.849 1.00 30.31 303 THR A CA 1
ATOM 2484 C C . THR A 1 303 ? 9.604 -13.180 -33.901 1.00 30.31 303 THR A C 1
ATOM 2486 O O . THR A 1 303 ? 10.313 -13.035 -32.909 1.00 30.31 303 THR A O 1
ATOM 2489 N N . THR A 1 304 ? 10.069 -13.603 -35.070 1.00 28.34 304 THR A N 1
ATOM 2490 C CA . THR A 1 304 ? 11.471 -13.584 -35.457 1.00 28.34 304 THR A CA 1
ATOM 2491 C C . THR A 1 304 ? 12.010 -12.167 -35.341 1.00 28.34 304 THR A C 1
ATOM 2493 O O . THR A 1 304 ? 11.340 -11.218 -35.739 1.00 28.34 304 THR A O 1
ATOM 2496 N N . GLU A 1 305 ? 13.224 -12.059 -34.808 1.00 27.98 305 GLU A N 1
ATOM 2497 C CA . GLU A 1 305 ? 14.078 -10.878 -34.874 1.00 27.98 305 GLU A CA 1
ATOM 2498 C C . GLU A 1 305 ? 14.184 -10.371 -36.317 1.00 27.98 305 GLU A C 1
ATOM 2500 O O . GLU A 1 305 ? 14.946 -10.902 -37.121 1.00 27.98 305 GLU A O 1
ATOM 2505 N N . ALA A 1 306 ? 13.380 -9.366 -36.636 1.00 27.48 306 ALA A N 1
ATOM 2506 C CA . ALA A 1 306 ? 13.586 -8.364 -37.669 1.00 27.48 306 ALA A CA 1
ATOM 2507 C C . ALA A 1 306 ? 12.386 -7.423 -37.567 1.00 27.48 306 ALA A C 1
ATOM 2509 O O . ALA A 1 306 ? 11.300 -7.764 -38.019 1.00 27.48 306 ALA A O 1
ATOM 2510 N N . ASP A 1 307 ? 12.540 -6.324 -36.837 1.00 24.08 307 ASP A N 1
ATOM 2511 C CA . ASP A 1 307 ? 12.313 -4.982 -37.374 1.00 24.08 307 ASP A CA 1
ATOM 2512 C C . ASP A 1 307 ? 12.456 -3.943 -36.251 1.00 24.08 307 ASP A C 1
ATOM 2514 O O . ASP A 1 307 ? 12.132 -4.185 -35.089 1.00 24.08 307 ASP A O 1
ATOM 2518 N N . VAL A 1 308 ? 13.084 -2.844 -36.657 1.00 28.50 308 VAL A N 1
ATOM 2519 C CA . VAL A 1 308 ? 13.680 -1.719 -35.917 1.00 28.50 308 VAL A CA 1
ATOM 2520 C C . VAL A 1 308 ? 12.746 -1.033 -34.921 1.00 28.50 308 VAL A C 1
ATOM 2522 O O . VAL A 1 308 ? 11.577 -0.780 -35.282 1.00 28.50 308 VAL A O 1
#

InterPro domains:
  IPR014956 Putative ParB-like nuclease [PF08857] (50-176)
  IPR014956 Putative ParB-like nuclease [cd16390] (51-177)
  IPR036086 ParB/Sulfiredoxin superfamily [SSF110849] (50-185)

Secondary structure (DSSP, 8-state):
-PPPPP-EEEPPP--------------SSTTS-----PPP----GGGSPPEEEEE-SSS--EE-S-HHHHHHHHHHT-TT--EEEEEEEE--TTTS-TTSHHHHHHHHHHTT----B-TTS-B--GGGS-SSS-GGGS---HHHHHHHHHHHTTSEE--SSHHHHTTHHHHHHHHHHHGGG-TTSSS------HHHHHHHHHHHHHHHHHHHHTSGGG---TT----S-TT--HHHHHHHIIIIIHHHHHHHHHHHHHHHHHHHHH-S---TTHHHHSTT-SS--SEE--SPPS----TT----S---

Foldseek 3Di:
DDDFDDKDWDQPDDPDDDDDDDDDDDDDPPPPDDDDDDDPPPPPPVPDDAFEFEEAPPPDTHTQDDLVVQLVCVVVPPRPDIHIHGHPYYHDCVPWVVVPVVRVVVVCVVVLSDQQAALLLHGHDPVLDDPGSHCLSHHDNPLLVLLVLLVVQQQFDFDPDPLSVRSQSVLRSVLCSQCQVACPGPDHHLQPDVVLNVLLNVLVVQLVCCCCPVVVLDPDDPPDPDDSPPPDDPVVVVVCCVPPVSVSSVSNSVSCSSSQVSLVVPPPDQDDCSCVSRPPDRHRGGDGGPDDGDPDPPPDDPPDPDDD

Radius of gyration: 22.78 Å; chains: 1; bounding box: 62×52×70 Å

Organism: NCBI:txid676789